Protein AF-A0A1Q9B0E6-F1 (afdb_monomer_lite)

Radius of gyration: 19.24 Å; chains: 1; bounding box: 55×33×55 Å

pLDDT: mean 91.61, std 10.17, range [33.22, 98.56]

Structure (mmCIF, N/CA/C/O backbone):
data_AF-A0A1Q9B0E6-F1
#
_entry.id   AF-A0A1Q9B0E6-F1
#
loop_
_atom_site.group_PDB
_atom_site.id
_atom_site.type_symbol
_atom_site.label_atom_id
_atom_site.label_alt_id
_atom_site.label_comp_id
_atom_site.label_asym_id
_atom_site.label_entity_id
_atom_site.label_seq_id
_atom_site.pdbx_PDB_ins_code
_atom_site.Cartn_x
_atom_site.Cartn_y
_atom_site.Cartn_z
_atom_site.occupancy
_atom_site.B_iso_or_equiv
_atom_site.auth_seq_id
_atom_site.auth_comp_id
_atom_site.auth_asym_id
_atom_site.auth_atom_id
_atom_site.pdbx_PDB_model_num
ATOM 1 N N . MET A 1 1 ? -20.080 -16.179 5.674 1.00 58.38 1 MET A N 1
ATOM 2 C CA . MET A 1 1 ? -19.430 -14.857 5.552 1.00 58.38 1 MET A CA 1
ATOM 3 C C . MET A 1 1 ? -18.059 -15.065 4.940 1.00 58.38 1 MET A C 1
ATOM 5 O O . MET A 1 1 ? -17.430 -16.063 5.274 1.00 58.38 1 MET A O 1
ATOM 9 N N . ASP A 1 2 ? -17.625 -14.198 4.023 1.00 74.50 2 ASP A N 1
ATOM 10 C CA . ASP A 1 2 ? -16.238 -14.233 3.542 1.00 74.50 2 ASP A CA 1
ATOM 11 C C . ASP A 1 2 ? -15.270 -13.731 4.636 1.00 74.50 2 ASP A C 1
ATOM 13 O O . ASP A 1 2 ? -15.683 -13.080 5.601 1.00 74.50 2 ASP A O 1
ATOM 17 N N . SER A 1 3 ? -13.978 -14.058 4.510 1.00 78.56 3 SER A N 1
ATOM 18 C CA . SER A 1 3 ? -12.964 -13.696 5.515 1.00 78.56 3 SER A CA 1
ATOM 19 C C . SER A 1 3 ? -12.850 -12.181 5.723 1.00 78.56 3 SER A C 1
ATOM 21 O O . SER A 1 3 ? -12.578 -11.741 6.835 1.00 78.56 3 SER A O 1
ATOM 23 N N . SER A 1 4 ? -13.076 -11.380 4.677 1.00 79.62 4 SER A N 1
ATOM 24 C CA . SER A 1 4 ? -12.991 -9.916 4.751 1.00 79.62 4 SER A CA 1
ATOM 25 C C . SER A 1 4 ? -14.147 -9.307 5.551 1.00 79.62 4 SER A C 1
ATOM 27 O O . SER A 1 4 ? -13.960 -8.349 6.300 1.00 79.62 4 SER A O 1
ATOM 29 N N . THR A 1 5 ? -15.342 -9.889 5.453 1.00 87.19 5 THR A N 1
ATOM 30 C CA . THR A 1 5 ? -16.508 -9.483 6.244 1.00 87.19 5 THR A CA 1
ATOM 31 C C . THR A 1 5 ? -16.291 -9.780 7.723 1.00 87.19 5 THR A C 1
ATOM 33 O O . THR A 1 5 ? -16.588 -8.928 8.556 1.00 87.19 5 THR A O 1
ATOM 36 N N . GLN A 1 6 ? -15.722 -10.944 8.058 1.00 88.94 6 GLN A N 1
ATOM 37 C CA . GLN A 1 6 ? -15.385 -11.260 9.449 1.00 88.94 6 GLN A CA 1
ATOM 38 C C . GLN A 1 6 ? -14.330 -10.288 10.000 1.00 88.94 6 GLN A C 1
ATOM 40 O O . GLN A 1 6 ? -14.522 -9.728 11.074 1.00 88.94 6 GLN A O 1
ATOM 45 N N . GLN A 1 7 ? -13.285 -9.991 9.220 1.00 90.44 7 GLN A N 1
ATOM 46 C CA . GLN A 1 7 ? -12.272 -8.993 9.582 1.00 90.44 7 GLN A CA 1
ATOM 47 C C . GLN A 1 7 ? -12.872 -7.606 9.851 1.00 90.44 7 GLN A C 1
ATOM 49 O O . GLN A 1 7 ? -12.430 -6.918 10.767 1.00 90.44 7 GLN A O 1
ATOM 54 N N . ALA A 1 8 ? -13.896 -7.196 9.093 1.00 93.12 8 ALA A N 1
ATOM 55 C CA . ALA A 1 8 ? -14.602 -5.937 9.325 1.00 93.12 8 ALA A CA 1
ATOM 56 C C . ALA A 1 8 ? -15.369 -5.935 10.660 1.00 93.12 8 ALA A C 1
ATOM 58 O O . ALA A 1 8 ? -15.322 -4.958 11.408 1.00 93.12 8 ALA A O 1
ATOM 59 N N . VAL A 1 9 ? -16.059 -7.033 10.976 1.00 94.62 9 VAL A N 1
ATOM 60 C CA . VAL A 1 9 ? -16.808 -7.181 12.234 1.00 94.62 9 VAL A CA 1
ATOM 61 C C . VAL A 1 9 ? -15.860 -7.183 13.435 1.00 94.62 9 VAL A C 1
ATOM 63 O O . VAL A 1 9 ? -16.095 -6.455 14.401 1.00 94.62 9 VAL A O 1
ATOM 66 N N . ASP A 1 10 ? -14.761 -7.929 13.352 1.00 92.50 10 ASP A N 1
ATOM 67 C CA . ASP A 1 10 ? -13.767 -8.012 14.426 1.00 92.50 10 ASP A CA 1
ATOM 68 C C . ASP A 1 10 ? -13.082 -6.654 14.651 1.00 92.50 10 ASP A C 1
ATOM 70 O O . ASP A 1 10 ? -12.956 -6.190 15.787 1.00 92.50 10 ASP A O 1
ATOM 74 N N . ALA A 1 11 ? -12.720 -5.959 13.566 1.00 95.06 11 ALA A N 1
ATOM 75 C CA . ALA A 1 11 ? -12.175 -4.604 13.614 1.00 95.06 11 ALA A CA 1
ATOM 76 C C . ALA A 1 11 ? -13.134 -3.612 14.295 1.00 95.06 11 ALA A C 1
ATOM 78 O O . ALA A 1 11 ? -12.715 -2.821 15.144 1.00 95.06 11 ALA A O 1
ATOM 79 N N . ARG A 1 12 ? -14.431 -3.667 13.963 1.00 97.12 12 ARG A N 1
ATOM 80 C CA . ARG A 1 12 ? -15.461 -2.827 14.590 1.00 97.12 12 ARG A CA 1
ATOM 81 C C . ARG A 1 12 ? -15.560 -3.090 16.092 1.00 97.12 12 ARG A C 1
ATOM 83 O O . ARG A 1 12 ? -15.549 -2.138 16.873 1.00 97.12 12 ARG A O 1
ATOM 90 N N . ALA A 1 13 ? -15.596 -4.362 16.491 1.00 94.88 13 ALA A N 1
ATOM 91 C CA . ALA A 1 13 ? -15.667 -4.756 17.895 1.00 94.88 13 ALA A CA 1
ATOM 92 C C . ALA A 1 13 ? -14.457 -4.246 18.699 1.00 94.88 13 ALA A C 1
ATOM 94 O O . ALA A 1 13 ? -14.620 -3.722 19.804 1.00 94.88 13 ALA A O 1
ATOM 95 N N . LEU A 1 14 ? -13.251 -4.332 18.130 1.00 92.94 14 LEU A N 1
ATOM 96 C CA . LEU A 1 14 ? -12.029 -3.820 18.754 1.00 92.94 14 LEU A CA 1
ATOM 97 C C . LEU A 1 14 ? -12.051 -2.294 18.925 1.00 92.94 14 LEU A C 1
ATOM 99 O O . LEU A 1 14 ? -11.707 -1.794 19.999 1.00 92.94 14 LEU A O 1
ATOM 103 N N . LEU A 1 15 ? -12.490 -1.548 17.906 1.00 95.81 15 LEU A N 1
ATOM 104 C CA . LEU A 1 15 ? -12.621 -0.090 18.003 1.00 95.81 15 LEU A CA 1
ATOM 105 C C . LEU A 1 15 ? -13.648 0.325 19.058 1.00 95.81 15 LEU A C 1
ATOM 107 O O . LEU A 1 15 ? -13.400 1.250 19.834 1.00 95.81 15 LEU A O 1
ATOM 111 N N . ASP A 1 16 ? -14.788 -0.362 19.114 1.00 95.88 16 ASP A N 1
ATOM 112 C CA . ASP A 1 16 ? -15.835 -0.059 20.088 1.00 95.88 16 ASP A CA 1
ATOM 113 C C . ASP A 1 16 ? -15.357 -0.321 21.517 1.00 95.88 16 ASP A C 1
ATOM 115 O O . ASP A 1 16 ? -15.552 0.526 22.393 1.00 95.88 16 ASP A O 1
ATOM 119 N N . ALA A 1 17 ? -14.640 -1.425 21.744 1.00 93.56 17 ALA A N 1
ATOM 120 C CA . ALA A 1 17 ? -13.994 -1.700 23.024 1.00 93.56 17 ALA A CA 1
ATOM 121 C C . ALA A 1 17 ? -12.963 -0.615 23.393 1.00 93.56 17 ALA A C 1
ATOM 123 O O . ALA A 1 17 ? -12.917 -0.157 24.541 1.00 93.56 17 ALA A O 1
ATOM 124 N N . ALA A 1 18 ? -12.167 -0.145 22.426 1.00 92.69 18 ALA A N 1
ATOM 125 C CA . ALA A 1 18 ? -11.206 0.934 22.644 1.00 92.69 18 ALA A CA 1
ATOM 126 C C . ALA A 1 18 ? -11.895 2.262 23.009 1.00 92.69 18 ALA A C 1
ATOM 128 O O . ALA A 1 18 ? -11.453 2.960 23.927 1.00 92.69 18 ALA A O 1
ATOM 129 N N . TYR A 1 19 ? -13.002 2.609 22.348 1.00 95.19 19 TYR A N 1
ATOM 130 C CA . TYR A 1 19 ? -13.779 3.810 22.668 1.00 95.19 19 TYR A CA 1
ATOM 131 C C . TYR A 1 19 ? -14.479 3.723 24.020 1.00 95.19 19 TYR A C 1
ATOM 133 O O . TYR A 1 19 ? -14.454 4.702 24.769 1.00 95.19 19 TYR A O 1
ATOM 141 N N . GLN A 1 20 ? -15.032 2.560 24.375 1.00 94.38 20 GLN A N 1
ATOM 142 C CA . GLN A 1 20 ? -15.602 2.328 25.703 1.00 94.38 20 GLN A CA 1
ATOM 143 C C . GLN A 1 20 ? -14.546 2.516 26.796 1.00 94.38 20 GLN A C 1
ATOM 145 O O . GLN A 1 20 ? -14.770 3.277 27.736 1.00 94.38 20 GLN A O 1
ATOM 150 N N . LYS A 1 21 ? -13.358 1.916 26.637 1.00 91.31 21 LYS A N 1
ATOM 151 C CA . LYS A 1 21 ? -12.247 2.064 27.592 1.00 91.31 21 LYS A CA 1
ATOM 152 C C . LYS A 1 21 ? -11.792 3.519 27.750 1.00 91.31 21 LYS A C 1
ATOM 154 O O . LYS A 1 21 ? -11.391 3.923 28.838 1.00 91.31 21 LYS A O 1
ATOM 159 N N . ARG A 1 22 ? -11.834 4.307 26.673 1.00 89.31 22 ARG A N 1
ATOM 160 C CA . ARG A 1 22 ? -11.461 5.733 26.685 1.00 89.31 22 ARG A CA 1
ATOM 161 C C . ARG A 1 22 ? -12.575 6.656 27.187 1.00 89.31 22 ARG A C 1
ATOM 163 O O . ARG A 1 22 ? -12.299 7.829 27.426 1.00 89.31 22 ARG A O 1
ATOM 170 N N . GLY A 1 23 ? -13.812 6.171 27.296 1.00 91.00 23 GLY A N 1
ATOM 171 C CA . GLY A 1 23 ? -14.984 6.971 27.663 1.00 91.00 23 GLY A CA 1
ATOM 172 C C . GLY A 1 23 ? -15.428 7.982 26.598 1.00 91.00 23 GLY A C 1
ATOM 173 O O . GLY A 1 23 ? -16.327 8.777 26.855 1.00 91.00 23 GLY A O 1
ATOM 174 N N . LYS A 1 24 ? -14.811 7.976 25.408 1.00 90.19 24 LYS A N 1
ATOM 175 C CA . LYS A 1 24 ? -15.200 8.816 24.270 1.00 90.19 24 LYS A CA 1
ATOM 176 C C . LYS A 1 24 ? -14.749 8.218 22.940 1.00 90.19 24 LYS A C 1
ATOM 178 O O . LYS A 1 24 ? -13.719 7.542 22.866 1.00 90.19 24 LYS A O 1
ATOM 183 N N . LYS A 1 25 ? -15.505 8.523 21.882 1.00 92.12 25 LYS A N 1
ATOM 184 C CA . LYS A 1 25 ? -15.082 8.266 20.501 1.00 92.12 25 LYS A CA 1
ATOM 185 C C . LYS A 1 25 ? -13.930 9.192 20.115 1.00 92.12 25 LYS A C 1
ATOM 187 O O . LYS A 1 25 ? -13.711 10.228 20.744 1.00 92.12 25 LYS A O 1
ATOM 192 N N . ALA A 1 26 ? -13.179 8.788 19.097 1.00 89.38 26 ALA A N 1
ATOM 193 C CA . ALA A 1 26 ? -12.232 9.685 18.458 1.00 89.38 26 ALA A CA 1
ATOM 194 C C . ALA A 1 26 ? -12.974 10.811 17.730 1.00 89.38 26 ALA A C 1
ATOM 196 O O . ALA A 1 26 ? -14.063 10.604 17.196 1.00 89.38 26 ALA A O 1
ATOM 197 N N . ASP A 1 27 ? -12.352 11.978 17.712 1.00 91.44 27 ASP A N 1
ATOM 198 C CA . ASP A 1 27 ? -12.762 13.147 16.949 1.00 91.44 27 ASP A CA 1
ATOM 199 C C . ASP A 1 27 ? -11.572 13.613 16.093 1.00 91.44 27 ASP A C 1
ATOM 201 O O . ASP A 1 27 ? -10.494 13.009 16.105 1.00 91.44 27 ASP A O 1
ATOM 205 N N . GLU A 1 28 ? -11.763 14.690 15.346 1.00 87.81 28 GLU A N 1
ATOM 206 C CA . GLU A 1 28 ? -10.753 15.287 14.466 1.00 87.81 28 GLU A CA 1
ATOM 207 C C . GLU A 1 28 ? -9.489 15.799 15.181 1.00 87.81 28 GLU A C 1
ATOM 209 O O . GLU A 1 28 ? -8.491 16.087 14.523 1.00 87.81 28 GLU A O 1
ATOM 214 N N . THR A 1 29 ? -9.482 15.862 16.517 1.00 90.62 29 THR A N 1
ATOM 215 C CA . THR A 1 29 ? -8.295 16.225 17.310 1.00 90.62 29 THR A CA 1
ATOM 216 C C . THR A 1 29 ? -7.418 15.021 17.665 1.00 90.62 29 THR A C 1
ATOM 218 O O . THR A 1 29 ? -6.318 15.195 18.196 1.00 90.62 29 THR A O 1
ATOM 221 N N . ALA A 1 30 ? -7.875 13.794 17.383 1.00 91.31 30 ALA A N 1
ATOM 222 C CA . ALA A 1 30 ? -7.113 12.580 17.647 1.00 91.31 30 ALA A CA 1
ATOM 223 C C . ALA A 1 30 ? -5.826 12.539 16.808 1.00 91.31 30 ALA A C 1
ATOM 225 O O . ALA A 1 30 ? -5.850 12.529 15.578 1.00 91.31 30 ALA A O 1
ATOM 226 N N . THR A 1 31 ? -4.686 12.467 17.490 1.00 92.56 31 THR A N 1
ATOM 227 C CA . THR A 1 31 ? -3.369 12.408 16.849 1.00 92.56 31 THR A CA 1
ATOM 228 C C . THR A 1 31 ? -3.092 11.027 16.252 1.00 92.56 31 THR A C 1
ATOM 230 O O . THR A 1 31 ? -3.696 10.029 16.648 1.00 92.56 31 THR A O 1
ATOM 233 N N . ILE A 1 32 ? -2.098 10.929 15.361 1.00 90.31 32 ILE A N 1
ATOM 234 C CA . ILE A 1 32 ? -1.603 9.635 14.849 1.00 90.31 32 ILE A CA 1
ATOM 235 C C . ILE A 1 32 ? -1.223 8.702 16.008 1.00 90.31 32 ILE A C 1
ATOM 237 O O . ILE A 1 32 ? -1.547 7.519 15.988 1.00 90.31 32 ILE A O 1
ATOM 241 N N . ASN A 1 33 ? -0.605 9.240 17.063 1.00 92.12 33 ASN A N 1
ATOM 242 C CA . ASN A 1 33 ? -0.260 8.467 18.252 1.00 92.12 33 ASN A CA 1
ATOM 243 C C . ASN A 1 33 ? -1.501 7.983 19.025 1.00 92.12 33 ASN A C 1
ATOM 245 O O . ASN A 1 33 ? -1.492 6.880 19.571 1.00 92.12 33 ASN A O 1
ATOM 249 N N . ASP A 1 34 ? -2.581 8.772 19.067 1.00 93.19 34 ASP A N 1
ATOM 250 C CA . ASP A 1 34 ? -3.845 8.320 19.655 1.00 93.19 34 ASP A CA 1
ATOM 251 C C . ASP A 1 34 ? -4.436 7.158 18.856 1.00 93.19 34 ASP A C 1
ATOM 253 O O . ASP A 1 34 ? -4.854 6.172 19.459 1.00 93.19 34 ASP A O 1
ATOM 257 N N . TRP A 1 35 ? -4.433 7.239 17.525 1.00 95.44 35 TRP A N 1
ATOM 258 C CA . TRP A 1 35 ? -4.900 6.163 16.647 1.00 95.44 35 TRP A CA 1
ATOM 259 C C . TRP A 1 35 ? -4.069 4.893 16.777 1.00 95.44 35 TRP A C 1
ATOM 261 O O . TRP A 1 35 ? -4.623 3.820 17.024 1.00 95.44 35 TRP A O 1
ATOM 271 N N . HIS A 1 36 ? -2.749 5.025 16.698 1.00 94.94 36 HIS A N 1
ATOM 272 C CA . HIS A 1 36 ? -1.835 3.895 16.770 1.00 94.94 36 HIS A CA 1
ATOM 273 C C . HIS A 1 36 ? -1.887 3.205 18.141 1.00 94.94 36 HIS A C 1
ATOM 275 O O . HIS A 1 36 ? -2.165 2.010 18.218 1.00 94.94 36 HIS A O 1
ATOM 281 N N . ASN A 1 37 ? -1.689 3.964 19.228 1.00 92.75 37 ASN A N 1
ATOM 282 C CA . ASN A 1 37 ? -1.463 3.401 20.564 1.00 92.75 37 ASN A CA 1
ATOM 283 C C . ASN A 1 37 ? -2.706 3.372 21.461 1.00 92.75 37 ASN A C 1
ATOM 285 O O . ASN A 1 37 ? -2.902 2.411 22.201 1.00 92.75 37 ASN A O 1
ATOM 289 N N . LYS A 1 38 ? -3.538 4.423 21.458 1.00 90.56 38 LYS A N 1
ATOM 290 C CA . LYS A 1 38 ? -4.667 4.522 22.410 1.00 90.56 38 LYS A CA 1
ATOM 291 C C . LYS A 1 38 ? -5.943 3.872 21.886 1.00 90.56 38 LYS A C 1
ATOM 293 O O . LYS A 1 38 ? -6.686 3.288 22.667 1.00 90.56 38 LYS A O 1
ATOM 298 N N . ILE A 1 39 ? -6.214 4.026 20.593 1.00 92.56 39 ILE A N 1
ATOM 299 C CA . ILE A 1 39 ? -7.312 3.360 19.880 1.00 92.56 39 ILE A CA 1
ATOM 300 C C . ILE A 1 39 ? -6.868 1.961 19.448 1.00 92.56 39 ILE A C 1
ATOM 302 O O . ILE A 1 39 ? -7.691 1.055 19.390 1.00 92.56 39 ILE A O 1
ATOM 306 N N . GLY A 1 40 ? -5.562 1.774 19.241 1.00 93.06 40 GLY A N 1
ATOM 307 C CA . GLY A 1 40 ? -4.961 0.462 19.051 1.00 93.06 40 GLY A CA 1
ATOM 308 C C . GLY A 1 40 ? -4.907 0.014 17.597 1.00 93.06 40 GLY A C 1
ATOM 309 O O . GLY A 1 40 ? -4.777 -1.179 17.357 1.00 93.06 40 GLY A O 1
ATOM 310 N N . LEU A 1 41 ? -4.958 0.924 16.615 1.00 95.62 41 LEU A N 1
ATOM 311 C CA . LEU A 1 41 ? -4.778 0.530 15.210 1.00 95.62 41 LEU A CA 1
ATOM 312 C C . LEU A 1 41 ? -3.428 -0.163 14.973 1.00 95.62 41 LEU A C 1
ATOM 314 O O . LEU A 1 41 ? -3.328 -1.019 14.097 1.00 95.62 41 LEU A O 1
ATOM 318 N N . GLY A 1 42 ? -2.415 0.122 15.800 1.00 93.62 42 GLY A N 1
ATOM 319 C CA . GLY A 1 42 ? -1.128 -0.573 15.776 1.00 93.62 42 GLY A CA 1
ATOM 320 C C . GLY A 1 42 ? -1.220 -2.082 16.033 1.00 93.62 42 GLY A C 1
ATOM 321 O O . GLY A 1 42 ? -0.343 -2.822 15.596 1.00 93.62 42 GLY A O 1
ATOM 322 N N . THR A 1 43 ? -2.285 -2.569 16.680 1.00 92.88 43 THR A N 1
ATOM 323 C CA . THR A 1 43 ? -2.472 -4.003 16.965 1.00 92.88 43 THR A CA 1
ATOM 324 C C . THR A 1 43 ? -3.327 -4.721 15.926 1.00 92.88 43 THR A C 1
ATOM 326 O O . THR A 1 43 ? -3.448 -5.942 15.984 1.00 92.88 43 THR A O 1
ATOM 329 N N . PHE A 1 44 ? -3.943 -3.992 14.991 1.00 94.00 44 PHE A N 1
ATOM 330 C CA . PHE A 1 44 ? -4.786 -4.592 13.961 1.00 94.00 44 PHE A CA 1
ATOM 331 C C . PHE A 1 44 ? -3.900 -5.286 12.931 1.00 94.00 44 PHE A C 1
ATOM 333 O O . PHE A 1 44 ? -2.857 -4.755 12.532 1.00 94.00 44 PHE A O 1
ATOM 340 N N . ASP A 1 45 ? -4.311 -6.465 12.471 1.00 91.88 45 ASP A N 1
ATOM 341 C CA . ASP A 1 45 ? -3.656 -7.086 11.328 1.00 91.88 45 ASP A CA 1
ATOM 342 C C . ASP A 1 45 ? -3.947 -6.305 10.030 1.00 91.88 45 ASP A C 1
ATOM 344 O O . ASP A 1 45 ? -4.790 -5.402 9.972 1.00 91.88 45 ASP A O 1
ATOM 348 N N . ARG A 1 46 ? -3.208 -6.630 8.965 1.00 93.56 46 ARG A N 1
ATOM 349 C CA . ARG A 1 46 ? -3.349 -5.951 7.671 1.00 93.56 46 ARG A CA 1
ATOM 350 C C . ARG A 1 46 ? -4.748 -6.121 7.073 1.00 93.56 46 ARG A C 1
ATOM 352 O O . ARG A 1 46 ? -5.256 -5.188 6.460 1.00 93.56 46 ARG A O 1
ATOM 359 N N . GLY A 1 47 ? -5.357 -7.295 7.226 1.00 91.69 47 GLY A N 1
ATOM 360 C CA . GLY A 1 47 ? -6.666 -7.587 6.650 1.00 91.69 47 GLY A CA 1
ATOM 361 C C . GLY A 1 47 ? -7.781 -6.800 7.334 1.00 91.69 47 GLY A C 1
ATOM 362 O O . GLY A 1 47 ? -8.631 -6.234 6.652 1.00 91.69 47 GLY A O 1
ATOM 363 N N . ALA A 1 48 ? -7.720 -6.668 8.659 1.00 93.06 48 ALA A N 1
ATOM 364 C CA . ALA A 1 48 ? -8.595 -5.817 9.453 1.00 93.06 48 ALA A CA 1
ATOM 365 C C . ALA A 1 48 ? -8.473 -4.345 9.035 1.00 93.06 48 ALA A C 1
ATOM 367 O O . ALA A 1 48 ? -9.482 -3.712 8.725 1.00 93.06 48 ALA A O 1
ATOM 368 N N . LEU A 1 49 ? -7.246 -3.816 8.927 1.00 95.19 49 LEU A N 1
ATOM 369 C CA . LEU A 1 49 ? -7.030 -2.457 8.415 1.00 95.19 49 LEU A CA 1
ATOM 370 C C . LEU A 1 49 ? -7.569 -2.298 6.988 1.00 95.19 49 LEU A C 1
ATOM 372 O O . LEU A 1 49 ? -8.216 -1.300 6.690 1.00 95.19 49 LEU A O 1
ATOM 376 N N . GLN A 1 50 ? -7.371 -3.283 6.112 1.00 93.75 50 GLN A N 1
ATOM 377 C CA . GLN A 1 50 ? -7.892 -3.220 4.748 1.00 93.75 50 GLN A CA 1
ATOM 378 C C . GLN A 1 50 ? -9.426 -3.242 4.710 1.00 93.75 50 GLN A C 1
ATOM 380 O O . GLN A 1 50 ? -10.029 -2.490 3.945 1.00 93.75 50 GLN A O 1
ATOM 385 N N . ALA A 1 51 ? -10.068 -4.059 5.548 1.00 92.88 51 ALA A N 1
ATOM 386 C CA . ALA A 1 51 ? -11.521 -4.102 5.681 1.00 92.88 51 ALA A CA 1
ATOM 387 C C . ALA A 1 51 ? -12.087 -2.753 6.160 1.00 92.88 51 ALA A C 1
ATOM 389 O O . ALA A 1 51 ? -13.122 -2.309 5.653 1.00 92.88 51 ALA A O 1
ATOM 390 N N . MET A 1 52 ? -11.371 -2.073 7.065 1.00 95.38 52 MET A N 1
ATOM 391 C CA . MET A 1 52 ? -11.668 -0.693 7.452 1.00 95.38 52 MET A CA 1
ATOM 392 C C . MET A 1 52 ? -11.513 0.272 6.276 1.00 95.38 52 MET A C 1
ATOM 394 O O . MET A 1 52 ? -12.436 1.028 5.995 1.00 95.38 52 MET A O 1
ATOM 398 N N . ILE A 1 53 ? -10.385 0.223 5.559 1.00 94.69 53 ILE A N 1
ATOM 399 C CA . ILE A 1 53 ? -10.061 1.134 4.447 1.00 94.69 53 ILE A CA 1
ATOM 400 C C . ILE A 1 53 ? -11.126 1.095 3.345 1.00 94.69 53 ILE A C 1
ATOM 402 O O . ILE A 1 53 ? -11.511 2.140 2.824 1.00 94.69 53 ILE A O 1
ATOM 406 N N . VAL A 1 54 ? -11.629 -0.093 2.998 1.00 91.38 54 VAL A N 1
ATOM 407 C CA . VAL A 1 54 ? -12.691 -0.246 1.983 1.00 91.38 54 VAL A CA 1
ATOM 408 C C . VAL A 1 54 ? -14.101 -0.040 2.547 1.00 91.38 54 VAL A C 1
ATOM 410 O O . VAL A 1 54 ? -15.082 -0.271 1.843 1.00 91.38 54 VAL A O 1
ATOM 413 N N . ASN A 1 55 ? -14.205 0.356 3.819 1.00 94.12 55 ASN A N 1
ATOM 414 C CA . ASN A 1 55 ? -15.437 0.478 4.591 1.00 94.12 55 ASN A CA 1
ATOM 415 C C . ASN A 1 55 ? -16.381 -0.721 4.401 1.00 94.12 55 ASN A C 1
ATOM 417 O O . ASN A 1 55 ? -17.564 -0.574 4.070 1.00 94.12 55 ASN A O 1
ATOM 421 N N . ARG A 1 56 ? -15.840 -1.935 4.552 1.00 90.88 56 ARG A N 1
ATOM 422 C CA . ARG A 1 56 ? -16.594 -3.171 4.327 1.00 90.88 56 ARG A CA 1
ATOM 423 C C . ARG A 1 56 ? -17.829 -3.192 5.232 1.00 90.88 56 ARG A C 1
ATOM 425 O O . ARG A 1 56 ? -17.726 -3.059 6.447 1.00 90.88 56 ARG A O 1
ATOM 432 N N . GLY A 1 57 ? -19.004 -3.342 4.620 1.00 88.81 57 GLY A N 1
ATOM 433 C CA . GLY A 1 57 ? -20.285 -3.357 5.330 1.00 88.81 57 GLY A CA 1
ATOM 434 C C . GLY A 1 57 ? -20.750 -1.996 5.864 1.00 88.81 57 GLY A C 1
ATOM 435 O O . GLY A 1 57 ? -21.741 -1.956 6.584 1.00 88.81 57 GLY A O 1
ATOM 436 N N . GLY A 1 58 ? -20.068 -0.892 5.536 1.00 94.06 58 GLY A N 1
ATOM 437 C CA . GLY A 1 58 ? -20.441 0.446 6.008 1.00 94.06 58 GLY A CA 1
ATOM 438 C C . GLY A 1 58 ? -20.255 0.648 7.517 1.00 94.06 58 GLY A C 1
ATOM 439 O O . GLY A 1 58 ? -20.915 1.503 8.102 1.00 94.06 58 GLY A O 1
ATOM 440 N N . LEU A 1 59 ? -19.399 -0.158 8.154 1.00 96.00 59 LEU A N 1
ATOM 441 C CA . LEU A 1 59 ? -19.237 -0.211 9.613 1.00 96.00 59 LEU A CA 1
ATOM 442 C C . LEU A 1 59 ? -18.348 0.904 10.187 1.00 96.00 59 LEU A C 1
ATOM 444 O O . LEU A 1 59 ? -18.283 1.077 11.410 1.00 96.00 59 LEU A O 1
ATOM 448 N N . PHE A 1 60 ? -17.637 1.636 9.330 1.00 97.06 60 PHE A N 1
ATOM 449 C CA . PHE A 1 60 ? -16.618 2.595 9.737 1.00 97.06 60 PHE A CA 1
ATOM 450 C C . PHE A 1 60 ? -16.978 4.008 9.288 1.00 97.06 60 PHE A C 1
ATOM 452 O O . PHE A 1 60 ? -17.453 4.255 8.176 1.00 97.06 60 PHE A O 1
ATOM 459 N N . SER A 1 61 ? -16.732 4.956 10.184 1.00 96.44 61 SER A N 1
ATOM 460 C CA . SER A 1 61 ? -16.803 6.382 9.890 1.00 96.44 61 SER A CA 1
ATOM 461 C C . SER A 1 61 ? -15.646 6.808 8.986 1.00 96.44 61 SER A C 1
ATOM 463 O O . SER A 1 61 ? -14.593 6.171 8.959 1.00 96.44 61 SER A O 1
ATOM 465 N N . LYS A 1 62 ? -15.798 7.945 8.295 1.00 95.75 62 LYS A N 1
ATOM 466 C CA . LYS A 1 62 ? -14.725 8.503 7.460 1.00 95.75 62 LYS A CA 1
ATOM 467 C C . LYS A 1 62 ? -13.418 8.683 8.243 1.00 95.75 62 LYS A C 1
ATOM 469 O O . LYS A 1 62 ? -12.356 8.358 7.735 1.00 95.75 62 LYS A O 1
ATOM 474 N N . LEU A 1 63 ? -13.504 9.154 9.486 1.00 95.88 63 LEU A N 1
ATOM 475 C CA . LEU A 1 63 ? -12.333 9.377 10.329 1.00 95.88 63 LEU A CA 1
ATOM 476 C C . LEU A 1 63 ? -11.583 8.068 10.644 1.00 95.88 63 LEU A C 1
ATOM 478 O O . LEU A 1 63 ? -10.358 8.041 10.616 1.00 95.88 63 LEU A O 1
ATOM 482 N N . GLU A 1 64 ? -12.305 6.977 10.908 1.00 97.38 64 GLU A N 1
ATOM 483 C CA . GLU A 1 64 ? -11.703 5.654 11.135 1.00 97.38 64 GLU A CA 1
ATOM 484 C C . GLU A 1 64 ? -11.086 5.079 9.854 1.00 97.38 64 GLU A C 1
ATOM 486 O O . GLU A 1 64 ? -10.011 4.482 9.910 1.00 97.38 64 GLU A O 1
ATOM 491 N N . VAL A 1 65 ? -11.738 5.289 8.703 1.00 97.31 65 VAL A N 1
ATOM 492 C CA . VAL A 1 65 ? -11.203 4.920 7.383 1.00 97.31 65 VAL A CA 1
ATOM 493 C C . VAL A 1 65 ? -9.890 5.661 7.118 1.00 97.31 65 VAL A C 1
ATOM 495 O O . VAL A 1 65 ? -8.882 5.024 6.816 1.00 97.31 65 VAL A O 1
ATOM 498 N N . ASP A 1 66 ? -9.878 6.988 7.282 1.00 96.50 66 ASP A N 1
ATOM 499 C CA . ASP A 1 66 ? -8.691 7.825 7.079 1.00 96.50 66 ASP A CA 1
ATOM 500 C C . ASP A 1 66 ? -7.554 7.401 8.034 1.00 96.50 66 ASP A C 1
ATOM 502 O O . ASP A 1 66 ? -6.400 7.270 7.626 1.00 96.50 66 ASP A O 1
ATOM 506 N N . ALA A 1 67 ? -7.871 7.115 9.302 1.00 97.12 67 ALA A N 1
ATOM 507 C CA . ALA A 1 67 ? -6.887 6.656 10.278 1.00 97.12 67 ALA A CA 1
ATOM 508 C C . ALA A 1 67 ? -6.286 5.285 9.926 1.00 97.12 67 ALA A C 1
ATOM 510 O O . ALA A 1 67 ? -5.077 5.097 10.064 1.00 97.12 67 ALA A O 1
ATOM 511 N N . ALA A 1 68 ? -7.094 4.342 9.429 1.00 97.06 68 ALA A N 1
ATOM 512 C CA . ALA A 1 68 ? -6.592 3.053 8.952 1.00 97.06 68 ALA A CA 1
ATOM 513 C C . ALA A 1 68 ? -5.706 3.195 7.707 1.00 97.06 68 ALA A C 1
ATOM 515 O O . ALA A 1 68 ? -4.688 2.507 7.606 1.00 97.06 68 ALA A O 1
ATOM 516 N N . GLN A 1 69 ? -6.039 4.113 6.790 1.00 95.94 69 GLN A N 1
ATOM 517 C CA . GLN A 1 69 ? -5.175 4.439 5.651 1.00 95.94 69 GLN A CA 1
ATOM 518 C C . GLN A 1 69 ? -3.824 4.984 6.126 1.00 95.94 69 GLN A C 1
ATOM 520 O O . GLN A 1 69 ? -2.782 4.511 5.671 1.00 95.94 69 GLN A O 1
ATOM 525 N N . ILE A 1 70 ? -3.827 5.927 7.074 1.00 96.56 70 ILE A N 1
ATOM 526 C CA . ILE A 1 70 ? -2.602 6.501 7.650 1.00 96.56 70 ILE A CA 1
ATOM 527 C C . ILE A 1 70 ? -1.762 5.421 8.344 1.00 96.56 70 ILE A C 1
ATOM 529 O O . ILE A 1 70 ? -0.554 5.364 8.119 1.00 96.56 70 ILE A O 1
ATOM 533 N N . GLU A 1 71 ? -2.378 4.542 9.137 1.00 97.50 71 GLU A N 1
ATOM 534 C CA . GLU A 1 71 ? -1.685 3.426 9.795 1.00 97.50 71 GLU A CA 1
ATOM 535 C C . GLU A 1 71 ? -1.035 2.485 8.766 1.00 97.50 71 GLU A C 1
ATOM 537 O O . GLU A 1 71 ? 0.149 2.163 8.881 1.00 97.50 71 GLU A O 1
ATOM 542 N N . MET A 1 72 ? -1.767 2.087 7.719 1.00 96.44 72 MET A N 1
ATOM 543 C CA . MET A 1 72 ? -1.239 1.218 6.660 1.00 96.44 72 MET A CA 1
ATOM 544 C C . MET A 1 72 ? -0.058 1.868 5.923 1.00 96.44 72 MET A C 1
ATOM 546 O O . MET A 1 72 ? 0.976 1.227 5.711 1.00 96.44 72 MET A O 1
ATOM 550 N N . GLN A 1 73 ? -0.178 3.154 5.580 1.00 95.69 73 GLN A N 1
ATOM 551 C CA . GLN A 1 73 ? 0.899 3.915 4.941 1.00 95.69 73 GLN A CA 1
ATOM 552 C C . GLN A 1 73 ? 2.103 4.106 5.871 1.00 95.69 73 GLN A C 1
ATOM 554 O O . GLN A 1 73 ? 3.251 4.043 5.421 1.00 95.69 73 GLN A O 1
ATOM 559 N N . GLY A 1 74 ? 1.865 4.271 7.174 1.00 96.81 74 GLY A N 1
ATOM 560 C CA . GLY A 1 74 ? 2.905 4.299 8.199 1.00 96.81 74 GLY A CA 1
ATOM 561 C C . GLY A 1 74 ? 3.691 2.990 8.251 1.00 96.81 74 GLY A C 1
ATOM 562 O O . GLY A 1 74 ? 4.921 3.013 8.212 1.00 96.81 74 GLY A O 1
ATOM 563 N N . ARG A 1 75 ? 3.001 1.841 8.236 1.00 97.12 75 ARG A N 1
ATOM 564 C CA . ARG A 1 75 ? 3.637 0.509 8.202 1.00 97.12 75 ARG A CA 1
ATOM 565 C C . ARG A 1 75 ? 4.466 0.295 6.940 1.00 97.12 75 ARG A C 1
ATOM 567 O O . ARG A 1 75 ? 5.591 -0.198 7.026 1.00 97.12 75 ARG A O 1
ATOM 574 N N . LYS A 1 76 ? 3.951 0.712 5.779 1.00 97.44 76 LYS A N 1
ATOM 575 C CA . LYS A 1 76 ? 4.709 0.675 4.523 1.00 97.44 76 LYS A CA 1
ATOM 576 C C . LYS A 1 76 ? 5.967 1.540 4.607 1.00 97.44 76 LYS A C 1
ATOM 578 O O . LYS A 1 76 ? 7.059 1.085 4.269 1.00 97.44 76 LYS A O 1
ATOM 583 N N . SER A 1 77 ? 5.818 2.775 5.078 1.00 97.25 77 SER A N 1
ATOM 584 C CA . SER A 1 77 ? 6.922 3.730 5.211 1.00 97.25 77 SER A CA 1
ATOM 585 C C . SER A 1 77 ? 7.994 3.219 6.171 1.00 97.25 77 SER A C 1
ATOM 587 O O . SER A 1 77 ? 9.179 3.333 5.870 1.00 97.25 77 SER A O 1
ATOM 589 N N . ALA A 1 78 ? 7.595 2.587 7.279 1.00 97.56 78 ALA A N 1
ATOM 590 C CA . ALA A 1 78 ? 8.513 1.945 8.212 1.00 97.56 78 ALA A CA 1
ATOM 591 C C . ALA A 1 78 ? 9.290 0.794 7.551 1.00 97.56 78 ALA A C 1
ATOM 593 O O . ALA A 1 78 ? 10.508 0.740 7.687 1.00 97.56 78 ALA A O 1
ATOM 594 N N . ALA A 1 79 ? 8.624 -0.074 6.778 1.00 98.06 79 ALA A N 1
ATOM 595 C CA . ALA A 1 79 ? 9.289 -1.159 6.050 1.00 98.06 79 ALA A CA 1
ATOM 596 C C . ALA A 1 79 ? 10.316 -0.634 5.030 1.00 98.06 79 ALA A C 1
ATOM 598 O O . ALA A 1 79 ? 11.433 -1.148 4.945 1.00 98.06 79 ALA A O 1
ATOM 599 N N . ILE A 1 80 ? 9.963 0.423 4.292 1.00 98.12 80 ILE A N 1
ATOM 600 C CA . ILE A 1 80 ? 10.873 1.092 3.353 1.00 98.12 80 ILE A CA 1
ATOM 601 C C . ILE A 1 80 ? 12.059 1.712 4.099 1.00 98.12 80 ILE A C 1
ATOM 603 O O . ILE A 1 80 ? 13.201 1.500 3.700 1.00 98.12 80 ILE A O 1
ATOM 607 N N . PHE A 1 81 ? 11.806 2.437 5.191 1.00 98.06 81 PHE A N 1
ATOM 608 C CA . PHE A 1 81 ? 12.853 3.058 6.000 1.00 98.06 81 PHE A CA 1
ATOM 609 C C . PHE A 1 81 ? 13.801 2.020 6.608 1.00 98.06 81 PHE A C 1
ATOM 611 O O . PHE A 1 81 ? 15.008 2.221 6.606 1.00 98.06 81 PHE A O 1
ATOM 618 N N . SER A 1 82 ? 13.290 0.880 7.081 1.00 98.06 82 SER A N 1
ATOM 619 C CA . SER A 1 82 ? 14.137 -0.210 7.576 1.00 98.06 82 SER A CA 1
ATOM 620 C C . SER A 1 82 ? 15.057 -0.782 6.493 1.00 98.06 82 SER A C 1
ATOM 622 O O . SER A 1 82 ? 16.181 -1.171 6.803 1.00 98.06 82 SER A O 1
ATOM 624 N N . ALA A 1 83 ? 14.610 -0.822 5.235 1.00 97.31 83 ALA A N 1
ATOM 625 C CA . ALA A 1 83 ? 15.414 -1.304 4.112 1.00 97.31 83 ALA A CA 1
ATOM 626 C C . ALA A 1 83 ? 16.383 -0.247 3.551 1.00 97.31 83 ALA A C 1
ATOM 628 O O . ALA A 1 83 ? 17.437 -0.599 3.024 1.00 97.31 83 ALA A O 1
ATOM 629 N N . ASP A 1 84 ? 16.046 1.038 3.664 1.00 96.81 84 ASP A N 1
ATOM 630 C CA . ASP A 1 84 ? 16.866 2.160 3.203 1.00 96.81 84 ASP A CA 1
ATOM 631 C C . ASP A 1 84 ? 16.912 3.309 4.233 1.00 96.81 84 ASP A C 1
ATOM 633 O O . ASP A 1 84 ? 16.386 4.398 3.986 1.00 96.81 84 ASP A O 1
ATOM 637 N N . PRO A 1 85 ? 17.561 3.101 5.394 1.00 96.50 85 PRO A N 1
ATOM 638 C CA . PRO A 1 85 ? 17.560 4.082 6.483 1.00 96.50 85 PRO A CA 1
ATOM 639 C C . PRO A 1 85 ? 18.333 5.364 6.148 1.00 96.50 85 PRO A C 1
ATOM 641 O O . PRO A 1 85 ? 18.131 6.393 6.789 1.00 96.50 85 PRO A O 1
ATOM 644 N N . THR A 1 86 ? 19.230 5.316 5.159 1.00 96.25 86 THR A N 1
ATOM 645 C CA . THR A 1 86 ? 20.061 6.454 4.730 1.00 96.25 86 THR A CA 1
ATOM 646 C C . THR A 1 86 ? 19.543 7.132 3.463 1.00 96.25 86 THR A C 1
ATOM 648 O O . THR A 1 86 ? 20.072 8.169 3.065 1.00 96.25 86 THR A O 1
ATOM 651 N N . GLY A 1 87 ? 18.533 6.560 2.803 1.00 93.19 87 GLY A N 1
ATOM 652 C CA . GLY A 1 87 ? 18.029 7.037 1.518 1.00 93.19 87 GLY A CA 1
ATOM 653 C C . GLY A 1 87 ? 18.960 6.761 0.329 1.00 93.19 87 GLY A C 1
ATOM 654 O O . GLY A 1 87 ? 18.721 7.308 -0.751 1.00 93.19 87 GLY A O 1
ATOM 655 N N . LEU A 1 88 ? 20.019 5.965 0.498 1.00 93.12 88 LEU A N 1
ATOM 656 C CA . LEU A 1 88 ? 21.013 5.654 -0.540 1.00 93.12 88 LEU A CA 1
ATOM 657 C C . LEU A 1 88 ? 20.816 4.260 -1.160 1.00 93.12 88 LEU A C 1
ATOM 659 O O . LEU A 1 88 ? 21.380 3.963 -2.212 1.00 93.12 88 LEU A O 1
ATOM 663 N N . GLN A 1 89 ? 19.990 3.411 -0.553 1.00 93.88 89 GLN A N 1
ATOM 664 C CA . GLN A 1 89 ? 19.729 2.031 -0.961 1.00 93.88 89 GLN A CA 1
ATOM 665 C C . GLN A 1 89 ? 18.414 1.927 -1.744 1.00 93.88 89 GLN A C 1
ATOM 667 O O . GLN A 1 89 ? 17.510 1.168 -1.393 1.00 93.88 89 GLN A O 1
ATOM 672 N N . LYS A 1 90 ? 18.309 2.665 -2.857 1.00 94.38 90 LYS A N 1
ATOM 673 C CA . LYS A 1 90 ? 17.062 2.778 -3.642 1.00 94.38 90 LYS A CA 1
ATOM 674 C C . LYS A 1 90 ? 16.484 1.435 -4.096 1.00 94.38 90 LYS A C 1
ATOM 676 O O . LYS A 1 90 ? 15.270 1.252 -4.069 1.00 94.38 90 LYS A O 1
ATOM 681 N N . ALA A 1 91 ? 17.337 0.476 -4.464 1.00 95.25 91 ALA A N 1
ATOM 682 C CA . ALA A 1 91 ? 16.888 -0.869 -4.822 1.00 95.25 91 ALA A CA 1
ATOM 683 C C . ALA A 1 91 ? 16.285 -1.615 -3.617 1.00 95.25 91 ALA A C 1
ATOM 685 O O . ALA A 1 91 ? 15.275 -2.298 -3.768 1.00 95.25 91 ALA A O 1
ATOM 686 N N . ALA A 1 92 ? 16.853 -1.454 -2.417 1.00 95.75 92 ALA A N 1
ATOM 687 C CA . ALA A 1 92 ? 16.313 -2.048 -1.194 1.00 95.75 92 ALA A CA 1
ATOM 688 C C . ALA A 1 92 ? 14.974 -1.402 -0.802 1.00 95.75 92 ALA A C 1
ATOM 690 O O . ALA A 1 92 ? 14.018 -2.121 -0.523 1.00 95.75 92 ALA A O 1
ATOM 691 N N . ALA A 1 93 ? 14.864 -0.071 -0.888 1.00 97.38 93 ALA A N 1
ATOM 692 C CA . ALA A 1 93 ? 13.610 0.658 -0.676 1.00 97.38 93 ALA A CA 1
ATOM 693 C C . ALA A 1 93 ? 12.490 0.180 -1.617 1.00 97.38 93 ALA A C 1
ATOM 695 O O . ALA A 1 93 ? 11.388 -0.153 -1.174 1.00 97.38 93 ALA A O 1
ATOM 696 N N . ALA A 1 94 ? 12.777 0.099 -2.921 1.00 97.50 94 ALA A N 1
ATOM 697 C CA . ALA A 1 94 ? 11.813 -0.367 -3.913 1.00 97.50 94 ALA A CA 1
ATOM 698 C C . ALA A 1 94 ? 11.419 -1.833 -3.674 1.00 97.50 94 ALA A C 1
ATOM 700 O O . ALA A 1 94 ? 10.238 -2.173 -3.747 1.00 97.50 94 ALA A O 1
ATOM 701 N N . LYS A 1 95 ? 12.382 -2.694 -3.309 1.00 97.88 95 LYS A N 1
ATOM 702 C CA . LYS A 1 95 ? 12.112 -4.094 -2.956 1.00 97.88 95 LYS A CA 1
ATOM 703 C C . LYS A 1 95 ? 11.238 -4.219 -1.709 1.00 97.88 95 LYS A C 1
ATOM 705 O O . LYS A 1 95 ? 10.307 -5.013 -1.722 1.00 97.88 95 LYS A O 1
ATOM 710 N N . ALA A 1 96 ? 11.470 -3.411 -0.679 1.00 98.38 96 ALA A N 1
ATOM 711 C CA . ALA A 1 96 ? 10.631 -3.392 0.517 1.00 98.38 96 ALA A CA 1
ATOM 712 C C . ALA A 1 96 ? 9.202 -2.915 0.216 1.00 98.38 96 ALA A C 1
ATOM 714 O O . ALA A 1 96 ? 8.244 -3.487 0.727 1.00 98.38 96 ALA A O 1
ATOM 715 N N . SER A 1 97 ? 9.040 -1.919 -0.664 1.00 98.31 97 SER A N 1
ATOM 716 C CA . SER A 1 97 ? 7.719 -1.503 -1.156 1.00 98.31 97 SER A CA 1
ATOM 717 C C . SER A 1 97 ? 7.008 -2.645 -1.893 1.00 98.31 97 SER A C 1
ATOM 719 O O . SER A 1 97 ? 5.823 -2.878 -1.669 1.00 98.31 97 SER A O 1
ATOM 721 N N . ILE A 1 98 ? 7.730 -3.377 -2.746 1.00 98.50 98 ILE A N 1
ATOM 722 C CA . ILE A 1 98 ? 7.229 -4.569 -3.442 1.00 98.50 98 ILE A CA 1
ATOM 723 C C . ILE A 1 98 ? 6.790 -5.645 -2.449 1.00 98.50 98 ILE A C 1
ATOM 725 O O . ILE A 1 98 ? 5.658 -6.107 -2.534 1.00 98.50 98 ILE A O 1
ATOM 729 N N . ASP A 1 99 ? 7.647 -6.000 -1.493 1.00 98.19 99 ASP A N 1
ATOM 730 C CA . ASP A 1 99 ? 7.373 -7.058 -0.517 1.00 98.19 99 ASP A CA 1
ATOM 731 C C . ASP A 1 99 ? 6.197 -6.692 0.386 1.00 98.19 99 ASP A C 1
ATOM 733 O O . ASP A 1 99 ? 5.336 -7.527 0.664 1.00 98.19 99 ASP A O 1
ATOM 737 N N . PHE A 1 100 ? 6.105 -5.418 0.780 1.00 98.06 100 PHE A N 1
ATOM 738 C CA . PHE A 1 100 ? 4.946 -4.913 1.497 1.00 98.06 100 PHE A CA 1
ATOM 739 C C . PHE A 1 100 ? 3.676 -5.085 0.662 1.00 98.06 100 PHE A C 1
ATOM 741 O O . PHE A 1 100 ? 2.698 -5.619 1.165 1.00 98.06 100 PHE A O 1
ATOM 748 N N . LEU A 1 101 ? 3.649 -4.674 -0.604 1.00 97.50 101 LEU A N 1
ATOM 749 C CA . LEU A 1 101 ? 2.459 -4.807 -1.457 1.00 97.50 101 LEU A CA 1
ATOM 750 C C . LEU A 1 101 ? 2.113 -6.273 -1.768 1.00 97.50 101 LEU A C 1
ATOM 752 O O . LEU A 1 101 ? 0.936 -6.635 -1.797 1.00 97.50 101 LEU A O 1
ATOM 756 N N . ASP A 1 102 ? 3.117 -7.129 -1.951 1.00 97.12 102 ASP A N 1
ATOM 757 C CA . ASP A 1 102 ? 2.940 -8.553 -2.251 1.00 97.12 102 ASP A CA 1
ATOM 758 C C . ASP A 1 102 ? 2.480 -9.357 -1.022 1.00 97.12 102 ASP A C 1
ATOM 760 O O . ASP A 1 102 ? 1.860 -10.409 -1.186 1.00 97.12 102 ASP A O 1
ATOM 764 N N . ALA A 1 103 ? 2.673 -8.843 0.195 1.00 95.50 103 ALA A N 1
ATOM 765 C CA . ALA A 1 103 ? 2.074 -9.385 1.418 1.00 95.50 103 ALA A CA 1
ATOM 766 C C . ALA A 1 103 ? 0.578 -9.033 1.587 1.00 95.50 103 ALA A C 1
ATOM 768 O O . ALA A 1 103 ? -0.064 -9.518 2.519 1.00 95.50 103 ALA A O 1
ATOM 769 N N . GLY A 1 104 ? 0.012 -8.193 0.710 1.00 92.38 104 GLY A N 1
ATOM 770 C CA . GLY A 1 104 ? -1.415 -7.868 0.697 1.00 92.38 104 GLY A CA 1
ATOM 771 C C . GLY A 1 104 ? -2.311 -9.073 0.395 1.00 92.38 104 GLY A C 1
ATOM 772 O O . GLY A 1 104 ? -1.907 -10.018 -0.293 1.00 92.38 104 GLY A O 1
ATOM 773 N N . GLY A 1 105 ? -3.542 -9.034 0.903 1.00 89.81 105 GLY A N 1
ATOM 774 C CA . GLY A 1 105 ? -4.562 -10.048 0.617 1.00 89.81 105 GLY A CA 1
ATOM 775 C C . GLY A 1 105 ? -5.175 -9.899 -0.780 1.00 89.81 105 GLY A C 1
ATOM 776 O O . GLY A 1 105 ? -4.953 -8.899 -1.465 1.00 89.81 105 GLY A O 1
ATOM 777 N N . ASP A 1 106 ? -5.988 -10.872 -1.191 1.00 87.25 106 ASP A N 1
ATOM 778 C CA . ASP A 1 106 ? -6.613 -10.895 -2.524 1.00 87.25 106 ASP A CA 1
ATOM 779 C C . ASP A 1 106 ? -7.481 -9.660 -2.797 1.00 87.25 106 ASP A C 1
ATOM 781 O O . ASP A 1 106 ? -7.455 -9.108 -3.897 1.00 87.25 106 ASP A O 1
ATOM 785 N N . ASP A 1 107 ? -8.203 -9.176 -1.785 1.00 81.88 107 ASP A N 1
ATOM 786 C CA . ASP A 1 107 ? -9.040 -7.980 -1.908 1.00 81.88 107 ASP A CA 1
ATOM 787 C C . ASP A 1 107 ? -8.224 -6.707 -2.150 1.00 81.88 107 ASP A C 1
ATOM 789 O O . ASP A 1 107 ? -8.632 -5.858 -2.942 1.00 81.88 107 ASP A O 1
ATOM 793 N N . GLU A 1 108 ? -7.057 -6.586 -1.517 1.00 90.06 108 GLU A N 1
ATOM 794 C CA . GLU A 1 108 ? -6.136 -5.472 -1.750 1.00 90.06 108 GLU A CA 1
ATOM 795 C C . GLU A 1 108 ? -5.553 -5.553 -3.168 1.00 90.06 108 GLU A C 1
ATOM 797 O O . GLU A 1 108 ? -5.625 -4.587 -3.935 1.00 90.06 108 GLU A O 1
ATOM 802 N N . LYS A 1 109 ? -5.075 -6.746 -3.546 1.00 92.25 109 LYS A N 1
ATOM 803 C CA . LYS A 1 109 ? -4.451 -7.044 -4.845 1.00 92.25 109 LYS A CA 1
ATOM 804 C C . LYS A 1 109 ? -5.397 -6.951 -6.040 1.00 92.25 109 LYS A C 1
ATOM 806 O O . LYS A 1 109 ? -4.947 -6.840 -7.180 1.00 92.25 109 LYS A O 1
ATOM 811 N N . ALA A 1 110 ? -6.702 -7.006 -5.799 1.00 88.75 110 ALA A N 1
ATOM 812 C CA . ALA A 1 110 ? -7.711 -6.817 -6.830 1.00 88.75 110 ALA A CA 1
ATOM 813 C C . ALA A 1 110 ? -7.952 -5.338 -7.178 1.00 88.75 110 ALA A C 1
ATOM 815 O O . ALA A 1 110 ? -8.578 -5.049 -8.200 1.00 88.75 110 ALA A O 1
ATOM 816 N N . SER A 1 111 ? -7.487 -4.399 -6.349 1.00 90.88 111 SER A N 1
ATOM 817 C CA . SER A 1 111 ? -7.682 -2.972 -6.600 1.00 90.88 111 SER A CA 1
ATOM 818 C C . SER A 1 111 ? -6.723 -2.441 -7.671 1.00 90.88 111 SER A C 1
ATOM 820 O O . SER A 1 111 ? -5.558 -2.833 -7.755 1.00 90.88 111 SER A O 1
ATOM 822 N N . PHE A 1 112 ? -7.209 -1.503 -8.488 1.00 95.31 112 PHE A N 1
ATOM 823 C CA . PHE A 1 112 ? -6.368 -0.825 -9.477 1.00 95.31 112 PHE A CA 1
ATOM 824 C C . PHE A 1 112 ? -5.258 -0.003 -8.809 1.00 95.31 112 PHE A C 1
ATOM 826 O O . PHE A 1 112 ? -4.121 -0.039 -9.265 1.00 95.31 112 PHE A O 1
ATOM 833 N N . ALA A 1 113 ? -5.565 0.649 -7.682 1.00 94.00 113 ALA A N 1
ATOM 834 C CA . ALA A 1 113 ? -4.603 1.433 -6.909 1.00 94.00 113 ALA A CA 1
ATOM 835 C C . ALA A 1 113 ? -3.407 0.586 -6.436 1.00 94.00 113 ALA A C 1
ATOM 837 O O . ALA A 1 113 ? -2.259 0.982 -6.634 1.00 94.00 113 ALA A O 1
ATOM 838 N N . TRP A 1 114 ? -3.657 -0.618 -5.899 1.00 96.12 114 TRP A N 1
ATOM 839 C CA . TRP A 1 114 ? -2.580 -1.555 -5.564 1.00 96.12 114 TRP A CA 1
ATOM 840 C C . TRP A 1 114 ? -1.734 -1.898 -6.796 1.00 96.12 114 TRP A C 1
ATOM 842 O O . TRP A 1 114 ? -0.504 -1.913 -6.722 1.00 96.12 114 TRP A O 1
ATOM 852 N N . ALA A 1 115 ? -2.373 -2.144 -7.946 1.00 98.00 115 ALA A N 1
ATOM 853 C CA . ALA A 1 115 ? -1.659 -2.500 -9.166 1.00 98.00 115 ALA A CA 1
ATOM 854 C C . ALA A 1 115 ? -0.780 -1.345 -9.684 1.00 98.00 115 ALA A C 1
ATOM 856 O O . ALA A 1 115 ? 0.346 -1.587 -10.129 1.00 98.00 115 ALA A O 1
ATOM 857 N N . GLU A 1 116 ? -1.251 -0.098 -9.593 1.00 97.44 116 GLU A N 1
ATOM 858 C CA . GLU A 1 116 ? -0.478 1.103 -9.932 1.00 97.44 116 GLU A CA 1
ATOM 859 C C . GLU A 1 116 ? 0.753 1.263 -9.049 1.00 97.44 116 GLU A C 1
ATOM 861 O O . GLU A 1 116 ? 1.857 1.481 -9.567 1.00 97.44 116 GLU A O 1
ATOM 866 N N . GLU A 1 117 ? 0.577 1.104 -7.741 1.00 97.06 117 GLU A N 1
ATOM 867 C CA . GLU A 1 117 ? 1.643 1.228 -6.754 1.00 97.06 117 GLU A CA 1
ATOM 868 C C . GLU A 1 117 ? 2.684 0.112 -6.911 1.00 97.06 117 GLU A C 1
ATOM 870 O O . GLU A 1 117 ? 3.893 0.365 -6.942 1.00 97.06 117 GLU A O 1
ATOM 875 N N . ARG A 1 118 ? 2.224 -1.130 -7.109 1.00 98.38 118 ARG A N 1
ATOM 876 C CA . ARG A 1 118 ? 3.093 -2.295 -7.302 1.00 98.38 118 ARG A CA 1
ATOM 877 C C . ARG A 1 118 ? 3.873 -2.229 -8.612 1.00 98.38 118 ARG A C 1
ATOM 879 O O . ARG A 1 118 ? 5.040 -2.637 -8.640 1.00 98.38 118 ARG A O 1
ATOM 886 N N . ALA A 1 119 ? 3.259 -1.711 -9.678 1.00 98.12 119 ALA A N 1
ATOM 887 C CA . ALA A 1 119 ? 3.924 -1.449 -10.952 1.00 98.12 119 ALA A CA 1
ATOM 888 C C . ALA A 1 119 ? 4.980 -0.342 -10.824 1.00 98.12 119 ALA A C 1
ATOM 890 O O . ALA A 1 119 ? 6.085 -0.504 -11.343 1.00 98.12 119 ALA A O 1
ATOM 891 N N . SER A 1 120 ? 4.676 0.743 -10.100 1.00 96.50 120 SER A N 1
ATOM 892 C CA . SER A 1 120 ? 5.644 1.816 -9.828 1.00 96.50 120 SER A CA 1
ATOM 893 C C . SER A 1 120 ? 6.867 1.278 -9.091 1.00 96.50 120 SER A C 1
ATOM 895 O O . SER A 1 120 ? 7.985 1.419 -9.578 1.00 96.50 120 SER A O 1
ATOM 897 N N . ALA A 1 121 ? 6.655 0.547 -7.992 1.00 97.94 121 ALA A N 1
ATOM 898 C CA . ALA A 1 121 ? 7.746 -0.027 -7.209 1.00 97.94 121 ALA A CA 1
ATOM 899 C C . ALA A 1 121 ? 8.609 -1.004 -8.035 1.00 97.94 121 ALA A C 1
ATOM 901 O O . ALA A 1 121 ? 9.828 -1.055 -7.873 1.00 97.94 121 ALA A O 1
ATOM 902 N N . GLN A 1 122 ? 7.999 -1.747 -8.970 1.00 97.94 122 GLN A N 1
ATOM 903 C CA . GLN A 1 122 ? 8.729 -2.607 -9.906 1.00 97.94 122 GLN A CA 1
ATOM 904 C C . GLN A 1 122 ? 9.640 -1.807 -10.846 1.00 97.94 122 GLN A C 1
ATOM 906 O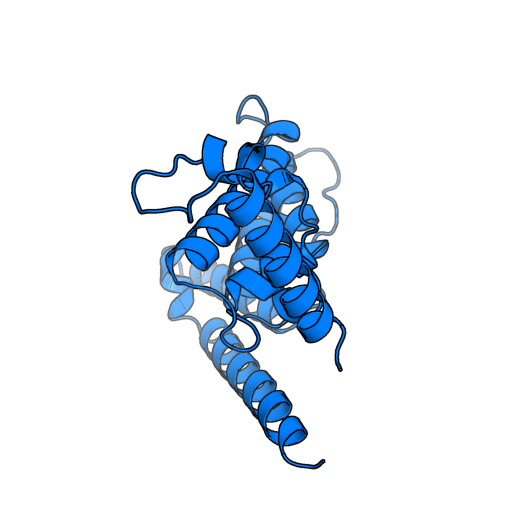 O . GLN A 1 122 ? 10.786 -2.201 -11.070 1.00 97.94 122 GLN A O 1
ATOM 911 N N . ILE A 1 123 ? 9.140 -0.706 -11.413 1.00 95.50 123 ILE A N 1
ATOM 912 C CA . ILE A 1 123 ? 9.926 0.184 -12.277 1.00 95.50 123 ILE A CA 1
ATOM 913 C C . ILE A 1 123 ? 11.069 0.825 -11.486 1.00 95.50 123 ILE A C 1
ATOM 915 O O . ILE A 1 123 ? 12.202 0.820 -11.970 1.00 95.50 123 ILE A O 1
ATOM 919 N N . ASP A 1 124 ? 10.806 1.284 -10.263 1.00 94.94 124 ASP A N 1
ATOM 920 C CA . ASP A 1 124 ? 11.819 1.880 -9.387 1.00 94.94 124 ASP A CA 1
ATOM 921 C C . ASP A 1 124 ? 12.930 0.876 -9.055 1.00 94.94 124 ASP A C 1
ATOM 923 O O . ASP A 1 124 ? 14.116 1.197 -9.161 1.00 94.94 124 ASP A O 1
ATOM 927 N N . TYR A 1 125 ? 12.569 -0.376 -8.747 1.00 96.50 125 TYR A N 1
ATOM 928 C CA . TYR A 1 125 ? 13.540 -1.446 -8.514 1.00 96.50 125 TYR A CA 1
ATOM 929 C C . TYR A 1 125 ? 14.379 -1.736 -9.762 1.00 96.50 125 TYR A C 1
ATOM 931 O O . TYR A 1 125 ? 15.610 -1.805 -9.686 1.00 96.50 125 TYR A O 1
ATOM 939 N N . LYS A 1 126 ? 13.732 -1.872 -10.929 1.00 94.06 126 LYS A N 1
ATOM 940 C CA . LYS A 1 126 ? 14.433 -2.072 -12.206 1.00 94.06 126 LYS A CA 1
ATOM 941 C C . LYS A 1 126 ? 15.400 -0.920 -12.472 1.00 94.06 126 LYS A C 1
ATOM 943 O O . LYS A 1 126 ? 16.537 -1.177 -12.839 1.00 94.06 126 LYS A O 1
ATOM 948 N N . ALA A 1 127 ? 14.983 0.332 -12.277 1.00 92.38 127 ALA A N 1
ATOM 949 C CA . ALA A 1 127 ? 15.820 1.509 -12.498 1.00 92.38 127 ALA A CA 1
ATOM 950 C C . ALA A 1 127 ? 17.021 1.557 -11.541 1.00 92.38 127 ALA A C 1
ATOM 952 O O . ALA A 1 127 ? 18.147 1.762 -11.993 1.00 92.38 127 ALA A O 1
ATOM 953 N N . ALA A 1 128 ? 16.796 1.301 -10.251 1.00 93.44 128 ALA A N 1
ATOM 954 C CA . ALA A 1 128 ? 17.834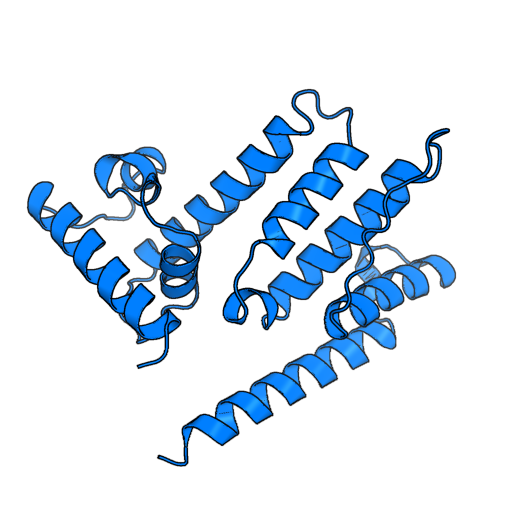 1.328 -9.222 1.00 93.44 128 ALA A CA 1
ATOM 955 C C . ALA A 1 128 ? 18.876 0.205 -9.363 1.00 93.44 128 ALA A C 1
ATOM 957 O O . ALA A 1 128 ? 19.968 0.311 -8.810 1.00 93.44 128 ALA A O 1
ATOM 958 N N . THR A 1 129 ? 18.558 -0.867 -10.094 1.00 93.50 129 THR A N 1
ATOM 959 C CA . THR A 1 129 ? 19.460 -2.010 -10.298 1.00 93.50 129 THR A CA 1
ATOM 960 C C . THR A 1 129 ? 20.211 -1.981 -11.632 1.00 93.50 129 THR A C 1
ATOM 962 O O . THR A 1 129 ? 21.150 -2.757 -11.793 1.00 93.50 129 THR A O 1
ATOM 965 N N . LYS A 1 130 ? 19.887 -1.066 -12.565 1.00 87.31 130 LYS A N 1
ATOM 966 C CA . LYS A 1 130 ? 20.504 -1.003 -13.913 1.00 87.31 130 LYS A CA 1
ATOM 967 C C . LYS A 1 130 ? 22.033 -0.902 -13.910 1.00 87.31 130 LYS A C 1
ATOM 969 O O . LYS A 1 130 ? 22.666 -1.416 -14.824 1.00 87.31 130 LYS A O 1
ATOM 974 N N . SER A 1 131 ? 22.616 -0.217 -12.928 1.00 75.25 131 SER A N 1
ATOM 975 C CA . SER A 1 131 ? 24.066 -0.011 -12.801 1.00 75.25 131 SER A CA 1
ATOM 976 C C . SER A 1 131 ? 24.724 -0.923 -11.760 1.00 75.25 131 SER A C 1
ATOM 978 O O . SER A 1 131 ? 25.914 -0.773 -11.481 1.00 75.25 131 SER A O 1
ATOM 980 N N . SER A 1 132 ? 23.972 -1.851 -11.160 1.00 77.69 132 SER A N 1
ATOM 981 C CA . SER A 1 132 ? 24.508 -2.764 -10.152 1.00 77.69 132 SER A CA 1
ATOM 982 C C . SER A 1 132 ? 25.348 -3.862 -10.805 1.00 77.69 132 SER A C 1
ATOM 984 O O . SER A 1 132 ? 24.940 -4.460 -11.797 1.00 77.69 132 SER A O 1
ATOM 986 N N . SER A 1 133 ? 26.510 -4.161 -10.221 1.00 69.50 133 SER A N 1
ATOM 987 C CA . SER A 1 133 ? 27.346 -5.301 -10.619 1.00 69.50 133 SER A CA 1
ATOM 988 C C . SER A 1 133 ? 26.783 -6.651 -10.156 1.00 69.50 133 SER A C 1
ATOM 990 O O . SER A 1 133 ? 27.199 -7.696 -10.654 1.00 69.50 133 SER A O 1
ATOM 992 N N . SER A 1 134 ? 25.828 -6.644 -9.221 1.00 74.62 134 SER A N 1
ATOM 993 C CA . SER A 1 134 ? 25.152 -7.843 -8.728 1.00 74.62 134 SER A CA 1
ATOM 994 C C . SER A 1 134 ? 23.932 -8.179 -9.581 1.00 74.62 134 SER A C 1
ATOM 996 O O . SER A 1 134 ? 23.200 -7.296 -10.028 1.00 74.62 134 SER A O 1
ATOM 998 N N . LYS A 1 135 ? 23.658 -9.477 -9.756 1.00 77.06 135 LYS A N 1
ATOM 999 C CA . LYS A 1 135 ? 22.441 -9.942 -10.430 1.00 77.06 135 LYS A CA 1
ATOM 1000 C C . LYS A 1 135 ? 21.207 -9.462 -9.657 1.00 77.06 135 LYS A C 1
ATOM 1002 O O . LYS A 1 135 ? 21.003 -9.859 -8.512 1.00 77.06 135 LYS A O 1
ATOM 1007 N N . ALA A 1 136 ? 20.387 -8.632 -10.297 1.00 86.31 136 ALA A N 1
ATOM 1008 C CA . ALA A 1 136 ? 19.116 -8.179 -9.742 1.00 86.31 136 ALA A CA 1
ATOM 1009 C C . ALA A 1 136 ? 18.156 -9.362 -9.521 1.00 86.31 136 ALA A C 1
ATOM 1011 O O . ALA A 1 136 ? 18.135 -10.310 -10.313 1.00 86.31 136 ALA A O 1
ATOM 1012 N N . ALA A 1 137 ? 17.351 -9.299 -8.457 1.00 89.81 137 ALA A N 1
ATOM 1013 C CA . ALA A 1 137 ? 16.273 -10.259 -8.251 1.00 89.81 137 ALA A CA 1
ATOM 1014 C C . ALA A 1 137 ? 15.180 -10.056 -9.310 1.00 89.81 137 ALA A C 1
ATOM 1016 O O . ALA A 1 137 ? 14.919 -8.926 -9.731 1.00 89.81 137 ALA A O 1
ATOM 1017 N N . ASP A 1 138 ? 14.511 -11.136 -9.714 1.00 92.44 138 ASP A N 1
ATOM 1018 C CA . ASP A 1 138 ? 13.306 -11.003 -10.527 1.00 92.44 138 ASP A CA 1
ATOM 1019 C C . ASP A 1 138 ? 12.145 -10.551 -9.636 1.00 92.44 138 ASP A C 1
ATOM 1021 O O . ASP A 1 138 ? 11.732 -11.252 -8.714 1.00 92.44 138 ASP A O 1
ATOM 1025 N N . VAL A 1 139 ? 11.652 -9.343 -9.898 1.00 95.50 139 VAL A N 1
ATOM 1026 C CA . VAL A 1 139 ? 10.541 -8.710 -9.172 1.00 95.50 139 VAL A CA 1
ATOM 1027 C C . VAL A 1 139 ? 9.275 -8.597 -10.025 1.00 95.50 139 VAL A C 1
ATOM 1029 O O . VAL A 1 139 ? 8.340 -7.869 -9.665 1.00 95.50 139 VAL A O 1
ATOM 1032 N N . THR A 1 140 ? 9.260 -9.277 -11.173 1.00 95.81 140 THR A N 1
ATOM 1033 C CA . THR A 1 140 ? 8.163 -9.241 -12.138 1.00 95.81 140 THR A CA 1
ATOM 1034 C C . THR A 1 140 ? 6.890 -9.805 -11.523 1.00 95.81 140 THR A C 1
ATOM 1036 O O . THR A 1 140 ? 6.829 -10.968 -11.131 1.00 95.81 140 THR A O 1
ATOM 1039 N N . SER A 1 141 ? 5.840 -8.988 -11.464 1.00 96.06 141 SER A N 1
ATOM 1040 C CA . SER A 1 141 ? 4.536 -9.452 -10.995 1.00 96.06 141 SER A CA 1
ATOM 1041 C C . SER A 1 141 ? 3.887 -10.414 -11.994 1.00 96.06 141 SER A C 1
ATOM 1043 O O . SER A 1 141 ? 3.933 -10.205 -13.209 1.00 96.06 141 SER A O 1
ATOM 1045 N N . SER A 1 142 ? 3.212 -11.445 -11.485 1.00 95.38 142 SER A N 1
ATOM 1046 C CA . SER A 1 142 ? 2.339 -12.312 -12.280 1.00 95.38 142 SER A CA 1
ATOM 1047 C C . SER A 1 142 ? 0.983 -11.663 -12.596 1.00 95.38 142 SER A C 1
ATOM 1049 O O . SER A 1 142 ? 0.325 -12.100 -13.541 1.00 95.38 142 SER A O 1
ATOM 1051 N N . ASN A 1 143 ? 0.592 -10.606 -11.870 1.00 96.44 143 ASN A N 1
ATOM 1052 C CA . ASN A 1 143 ? -0.685 -9.914 -12.037 1.00 96.44 143 ASN A CA 1
ATOM 1053 C C . ASN A 1 143 ? -0.753 -9.181 -13.391 1.00 96.44 143 ASN A C 1
ATOM 1055 O O . ASN A 1 143 ? 0.095 -8.347 -13.714 1.00 96.44 143 ASN A O 1
ATOM 1059 N N . SER A 1 144 ? -1.788 -9.475 -14.179 1.00 97.31 144 SER A N 1
ATOM 1060 C CA . SER A 1 144 ? -1.954 -8.936 -15.534 1.00 97.31 144 SER A CA 1
ATOM 1061 C C . SER A 1 144 ? -2.135 -7.416 -15.578 1.00 97.31 144 SER A C 1
ATOM 1063 O O . SER A 1 144 ? -1.605 -6.782 -16.487 1.00 97.31 144 SER A O 1
ATOM 1065 N N . ILE A 1 145 ? -2.823 -6.816 -14.599 1.00 98.19 145 ILE A N 1
ATOM 1066 C CA . ILE A 1 145 ? -2.976 -5.354 -14.518 1.00 98.19 145 ILE A CA 1
ATOM 1067 C C . ILE A 1 145 ? -1.610 -4.719 -14.233 1.00 98.19 145 ILE A C 1
ATOM 1069 O O . ILE A 1 145 ? -1.217 -3.785 -14.927 1.00 98.19 145 ILE A O 1
ATOM 1073 N N . VAL A 1 146 ? -0.834 -5.272 -13.291 1.00 98.50 146 VAL A N 1
ATOM 1074 C CA . VAL A 1 146 ? 0.531 -4.791 -13.001 1.00 98.50 146 VAL A CA 1
ATOM 1075 C C . VAL A 1 146 ? 1.417 -4.873 -14.245 1.00 98.50 146 VAL A C 1
ATOM 1077 O O . VAL A 1 146 ? 2.103 -3.905 -14.566 1.00 98.50 146 VAL A O 1
ATOM 1080 N N . LYS A 1 147 ? 1.377 -5.987 -14.989 1.00 98.44 147 LYS A N 1
ATOM 1081 C CA . LYS A 1 147 ? 2.135 -6.142 -16.245 1.00 98.44 147 LYS A CA 1
ATOM 1082 C C . LYS A 1 147 ? 1.782 -5.064 -17.271 1.00 98.44 147 LYS A C 1
ATOM 1084 O O . LYS A 1 147 ? 2.685 -4.481 -17.863 1.00 98.44 147 LYS A O 1
ATOM 1089 N N . LEU A 1 148 ? 0.493 -4.775 -17.452 1.00 98.56 148 LEU A N 1
ATOM 1090 C CA . LEU A 1 148 ? 0.026 -3.729 -18.367 1.00 98.56 148 LEU A CA 1
ATOM 1091 C C . LEU A 1 148 ? 0.464 -2.328 -17.912 1.00 98.56 148 LEU A C 1
ATOM 1093 O O . LEU A 1 148 ? 0.894 -1.523 -18.732 1.00 98.56 148 LEU A O 1
ATOM 1097 N N . LEU A 1 149 ? 0.440 -2.047 -16.609 1.00 98.44 149 LEU A N 1
ATOM 1098 C CA . LEU A 1 149 ? 0.891 -0.764 -16.053 1.00 98.44 149 LEU A CA 1
ATOM 1099 C C . LEU A 1 149 ? 2.415 -0.580 -16.108 1.00 98.44 149 LEU A C 1
ATOM 1101 O O . LEU A 1 149 ? 2.898 0.549 -16.213 1.00 98.44 149 LEU A O 1
ATOM 1105 N N . VAL A 1 150 ? 3.182 -1.669 -16.041 1.00 97.81 150 VAL A N 1
ATOM 1106 C CA . VAL A 1 150 ? 4.629 -1.665 -16.309 1.00 97.81 150 VAL A CA 1
ATOM 1107 C C . VAL A 1 150 ? 4.877 -1.395 -17.794 1.00 97.81 150 VAL A C 1
ATOM 1109 O O . VAL A 1 150 ? 5.641 -0.487 -18.115 1.00 97.81 150 VAL A O 1
ATOM 1112 N N . ALA A 1 151 ? 4.170 -2.099 -18.686 1.00 97.69 151 ALA A N 1
ATOM 1113 C CA . ALA A 1 151 ? 4.270 -1.896 -20.130 1.00 97.69 151 ALA A CA 1
ATOM 1114 C C . ALA A 1 151 ? 3.911 -0.458 -20.539 1.00 97.69 151 ALA A C 1
ATOM 1116 O O . ALA A 1 151 ? 4.626 0.141 -21.329 1.00 97.69 151 ALA A O 1
ATOM 1117 N N . ALA A 1 152 ? 2.878 0.144 -19.942 1.00 97.94 152 ALA A N 1
ATOM 1118 C CA . ALA A 1 152 ? 2.503 1.535 -20.202 1.00 97.94 152 ALA A CA 1
ATOM 1119 C C . ALA A 1 152 ? 3.634 2.528 -19.876 1.00 97.94 152 ALA A C 1
ATOM 1121 O O . ALA A 1 152 ? 3.875 3.479 -20.614 1.00 97.94 152 ALA A O 1
ATOM 1122 N N . ARG A 1 153 ? 4.372 2.317 -18.781 1.00 95.31 153 ARG A N 1
ATOM 1123 C CA . ARG A 1 153 ? 5.512 3.181 -18.421 1.00 95.31 153 ARG A CA 1
ATOM 1124 C C . ARG A 1 153 ? 6.712 2.966 -19.345 1.00 95.31 153 ARG A C 1
ATOM 1126 O O . ARG A 1 153 ? 7.418 3.919 -19.681 1.00 95.31 153 ARG A O 1
ATOM 1133 N N . GLU A 1 154 ? 6.928 1.729 -19.784 1.00 93.75 154 GLU A N 1
ATOM 1134 C CA . GLU A 1 154 ? 7.947 1.391 -20.782 1.00 93.75 154 GLU A CA 1
ATOM 1135 C C . GLU A 1 154 ? 7.601 2.012 -22.156 1.00 93.75 154 GLU A C 1
ATOM 1137 O O . GLU A 1 154 ? 8.464 2.639 -22.769 1.00 93.75 154 GLU A O 1
ATOM 1142 N N . GLU A 1 155 ? 6.333 1.964 -22.583 1.00 95.38 155 GLU A N 1
ATOM 1143 C CA . GLU A 1 155 ? 5.808 2.633 -23.788 1.00 95.38 155 GLU A CA 1
ATOM 1144 C C . GLU A 1 155 ? 6.046 4.151 -23.747 1.00 95.38 155 GLU A C 1
ATOM 1146 O O . GLU A 1 155 ? 6.571 4.715 -24.709 1.00 95.38 155 GLU A O 1
ATOM 1151 N N . ALA A 1 156 ? 5.737 4.811 -22.623 1.00 94.75 156 ALA A N 1
ATOM 1152 C CA . ALA A 1 156 ? 5.983 6.246 -22.456 1.00 94.75 156 ALA A CA 1
ATOM 1153 C C . ALA A 1 156 ? 7.472 6.595 -22.580 1.00 94.75 156 ALA A C 1
ATOM 1155 O O . ALA A 1 156 ? 7.825 7.573 -23.240 1.00 94.75 156 ALA A O 1
ATOM 1156 N N . THR A 1 157 ? 8.342 5.760 -22.002 1.00 91.69 157 THR A N 1
ATOM 1157 C CA . THR A 1 157 ? 9.800 5.928 -22.084 1.00 91.69 157 THR A CA 1
ATOM 1158 C C . THR A 1 157 ? 10.292 5.808 -23.528 1.00 91.69 157 THR A C 1
ATOM 1160 O O . THR A 1 157 ? 11.055 6.654 -23.989 1.00 91.69 157 THR A O 1
ATOM 1163 N N . VAL A 1 158 ? 9.834 4.789 -24.266 1.00 92.62 158 VAL A N 1
ATOM 1164 C CA . VAL A 1 158 ? 10.188 4.581 -25.684 1.00 92.62 158 VAL A CA 1
ATOM 1165 C C . VAL A 1 158 ? 9.677 5.724 -26.563 1.00 92.62 158 VAL A C 1
ATOM 1167 O O . VAL A 1 158 ? 10.364 6.144 -27.490 1.00 92.62 158 VAL A O 1
ATOM 1170 N N . ALA A 1 159 ? 8.501 6.267 -26.247 1.00 93.31 159 ALA A N 1
ATOM 1171 C CA . ALA A 1 159 ? 7.923 7.415 -26.937 1.00 93.31 159 ALA A CA 1
ATOM 1172 C C . ALA A 1 159 ? 8.574 8.764 -26.561 1.00 93.31 159 ALA A C 1
ATOM 1174 O O . ALA A 1 159 ? 8.123 9.802 -27.046 1.00 93.31 159 ALA A O 1
ATOM 1175 N N . GLY A 1 160 ? 9.590 8.777 -25.688 1.00 92.00 160 GLY A N 1
ATOM 1176 C CA . GLY A 1 160 ? 10.251 10.001 -25.223 1.00 92.00 160 GLY A CA 1
ATOM 1177 C C . GLY A 1 160 ? 9.349 10.919 -24.391 1.00 92.00 160 GLY A C 1
ATOM 1178 O O . GLY A 1 160 ? 9.627 12.112 -24.279 1.00 92.00 160 GLY A O 1
ATOM 1179 N N . LYS A 1 161 ? 8.255 10.387 -23.836 1.00 92.06 161 LYS A N 1
ATOM 1180 C CA . LYS A 1 161 ? 7.320 11.135 -22.993 1.00 92.06 161 LYS A CA 1
ATOM 1181 C C . LYS A 1 161 ? 7.764 11.133 -21.533 1.00 92.06 161 LYS A C 1
ATOM 1183 O O . LYS A 1 161 ? 8.618 10.344 -21.124 1.00 92.06 161 LYS A O 1
ATOM 1188 N N . SER A 1 162 ? 7.163 12.008 -20.727 1.00 88.19 162 SER A N 1
ATOM 1189 C CA . SER A 1 162 ? 7.426 12.003 -19.291 1.00 88.19 162 SER A CA 1
ATOM 1190 C C . SER A 1 162 ? 6.899 10.715 -18.652 1.00 88.19 162 SER A C 1
ATOM 1192 O O . SER A 1 162 ? 5.939 10.105 -19.127 1.00 88.19 162 SER A O 1
ATOM 1194 N N . ALA A 1 163 ? 7.487 10.324 -17.520 1.00 79.00 163 ALA A N 1
ATOM 1195 C CA . ALA A 1 163 ? 7.019 9.167 -16.760 1.00 79.00 163 ALA A CA 1
ATOM 1196 C C . ALA A 1 163 ? 5.558 9.307 -16.289 1.00 79.00 163 ALA A C 1
ATOM 1198 O O . ALA A 1 163 ? 4.919 8.294 -16.025 1.00 79.00 163 ALA A O 1
ATOM 1199 N N . ALA A 1 164 ? 5.025 10.533 -16.204 1.00 86.94 164 ALA A N 1
ATOM 1200 C CA . ALA A 1 164 ? 3.633 10.805 -15.850 1.00 86.94 164 ALA A CA 1
ATOM 1201 C C . ALA A 1 164 ? 2.660 10.582 -17.025 1.00 86.94 164 ALA A C 1
ATOM 1203 O O . ALA A 1 164 ? 1.492 10.271 -16.801 1.00 86.94 164 ALA A O 1
ATOM 1204 N N . ASP A 1 165 ? 3.136 10.645 -18.272 1.00 93.25 165 ASP A N 1
ATOM 1205 C CA . ASP A 1 165 ? 2.299 10.513 -19.474 1.00 93.25 165 ASP A CA 1
ATOM 1206 C C . ASP A 1 165 ? 1.938 9.061 -19.815 1.00 93.25 165 ASP A C 1
ATOM 1208 O O . ASP A 1 165 ? 1.247 8.808 -20.809 1.00 93.25 165 ASP A O 1
ATOM 1212 N N . TYR A 1 166 ? 2.377 8.097 -18.998 1.00 93.88 166 TYR A N 1
ATOM 1213 C CA . TYR A 1 166 ? 2.063 6.675 -19.163 1.00 93.88 166 TYR A CA 1
ATOM 1214 C C . TYR A 1 166 ? 0.555 6.397 -19.206 1.00 93.88 166 TYR A C 1
ATOM 1216 O O . TYR A 1 166 ? 0.132 5.452 -19.863 1.00 93.88 166 TYR A O 1
ATOM 1224 N N . ILE A 1 167 ? -0.260 7.255 -18.587 1.00 95.69 167 ILE A N 1
ATOM 1225 C CA . ILE A 1 167 ? -1.726 7.167 -18.622 1.00 95.69 167 ILE A CA 1
ATOM 1226 C C . ILE A 1 167 ? -2.309 7.314 -20.036 1.00 95.69 167 ILE A C 1
ATOM 1228 O O . ILE A 1 167 ? -3.406 6.844 -20.314 1.00 95.69 167 ILE A O 1
ATOM 1232 N N . SER A 1 168 ? -1.569 7.951 -20.950 1.00 95.00 168 SER A N 1
ATOM 1233 C CA . SER A 1 168 ? -1.964 8.109 -22.357 1.00 95.00 168 SER A CA 1
ATOM 1234 C C . SER A 1 168 ? -1.542 6.930 -23.238 1.00 95.00 168 SER A C 1
ATOM 1236 O O . SER A 1 168 ? -1.771 6.953 -24.448 1.00 95.00 168 SER A O 1
ATOM 1238 N N . MET A 1 169 ? -0.867 5.929 -22.665 1.00 97.12 169 MET A N 1
ATOM 1239 C CA . MET A 1 169 ? -0.297 4.819 -23.419 1.00 97.12 169 MET A CA 1
ATOM 1240 C C . MET A 1 169 ? -1.320 3.694 -23.630 1.00 97.12 169 MET A C 1
ATOM 1242 O O . MET A 1 169 ? -2.142 3.437 -22.744 1.00 97.12 169 MET A O 1
ATOM 1246 N N . PRO A 1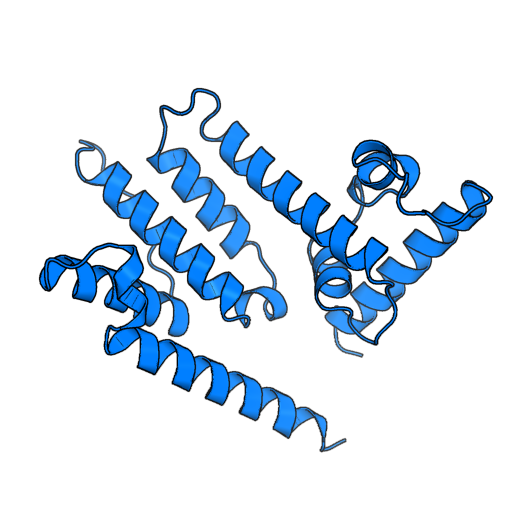 170 ? -1.276 2.976 -24.769 1.00 97.38 170 PRO A N 1
ATOM 1247 C CA . PRO A 1 170 ? -2.225 1.904 -25.065 1.00 97.38 170 PRO A CA 1
ATOM 1248 C C . PRO A 1 170 ? -2.322 0.836 -23.971 1.00 97.38 170 PRO A C 1
ATOM 1250 O O . PRO A 1 170 ? -3.415 0.337 -23.690 1.00 97.38 170 PRO A O 1
ATOM 1253 N N . SER A 1 171 ? -1.204 0.481 -23.333 1.00 98.19 171 SER A N 1
ATOM 1254 C CA . SER A 1 171 ? -1.220 -0.515 -22.260 1.00 98.19 171 SER A CA 1
ATOM 1255 C C . SER A 1 171 ? -1.901 -0.020 -20.980 1.00 98.19 171 SER A C 1
ATOM 1257 O O . SER A 1 171 ? -2.472 -0.838 -20.259 1.00 98.19 171 SER A O 1
ATOM 1259 N N . TYR A 1 172 ? -1.943 1.293 -20.724 1.00 97.94 172 TYR A N 1
ATOM 1260 C CA . TYR A 1 172 ? -2.699 1.838 -19.593 1.00 97.94 172 TYR A CA 1
ATOM 1261 C C . TYR A 1 172 ? -4.202 1.651 -19.798 1.00 97.94 172 TYR A C 1
ATOM 1263 O O . TYR A 1 172 ? -4.881 1.140 -18.909 1.00 97.94 172 TYR A O 1
ATOM 1271 N N . GLN A 1 173 ? -4.712 1.959 -20.995 1.00 97.81 173 GLN A N 1
ATOM 1272 C CA . GLN A 1 173 ? -6.131 1.761 -21.297 1.00 97.81 173 GLN A CA 1
ATOM 1273 C C . GLN A 1 173 ? -6.536 0.288 -21.147 1.00 97.81 173 GLN A C 1
ATOM 1275 O O . GLN A 1 173 ? -7.536 -0.016 -20.503 1.00 97.81 173 GLN A O 1
ATOM 1280 N N . LYS A 1 174 ? -5.704 -0.644 -21.630 1.00 98.31 174 L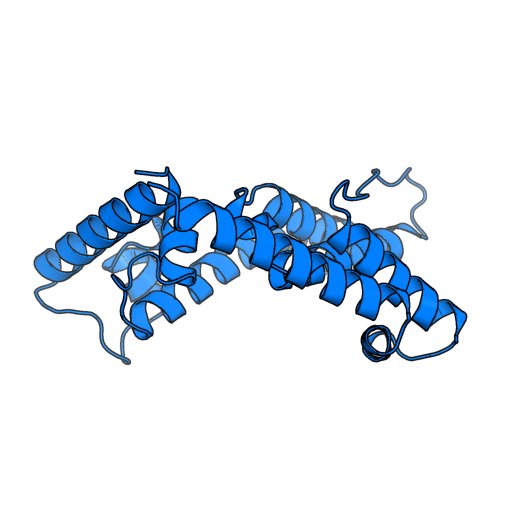YS A N 1
ATOM 1281 C CA . LYS A 1 174 ? -5.924 -2.086 -21.423 1.00 98.31 174 LYS A CA 1
ATOM 1282 C C . LYS A 1 174 ? -5.963 -2.466 -19.940 1.00 98.31 174 LYS A C 1
ATOM 1284 O O . LYS A 1 174 ? -6.732 -3.347 -19.560 1.00 98.31 174 LYS A O 1
ATOM 1289 N N . ALA A 1 175 ? -5.135 -1.835 -19.103 1.00 98.00 175 ALA A N 1
ATOM 1290 C CA . ALA A 1 175 ? -5.134 -2.073 -17.661 1.00 98.00 175 ALA A CA 1
ATOM 1291 C C . ALA A 1 175 ? -6.454 -1.618 -17.019 1.00 98.00 175 ALA A C 1
ATOM 1293 O O . ALA A 1 175 ? -7.029 -2.355 -16.214 1.00 98.00 175 ALA A O 1
ATOM 1294 N N . VAL A 1 176 ? -6.948 -0.438 -17.408 1.00 97.69 176 VAL A N 1
ATOM 1295 C CA . VAL A 1 176 ? -8.242 0.103 -16.963 1.00 97.69 176 VAL A CA 1
ATOM 1296 C C . VAL A 1 176 ? -9.385 -0.819 -17.390 1.00 97.69 176 VAL A C 1
ATOM 1298 O O . VAL A 1 176 ? -10.183 -1.233 -16.547 1.00 97.69 176 VAL A O 1
ATOM 1301 N N . ASP A 1 177 ? -9.429 -1.207 -18.665 1.00 97.31 177 ASP A N 1
ATOM 1302 C CA . ASP A 1 177 ? -10.481 -2.070 -19.214 1.00 97.31 177 ASP A CA 1
ATOM 1303 C C . ASP A 1 177 ? -10.521 -3.430 -18.500 1.00 97.31 177 ASP A C 1
ATOM 1305 O O . ASP A 1 177 ? -11.592 -3.910 -18.107 1.00 97.31 177 ASP A O 1
ATOM 1309 N N . LEU A 1 178 ? -9.349 -4.033 -18.263 1.00 96.50 178 LEU A N 1
ATOM 1310 C CA . LEU A 1 178 ? -9.230 -5.296 -17.538 1.00 96.50 178 LEU A CA 1
ATOM 1311 C C . LEU A 1 178 ? -9.681 -5.164 -16.077 1.00 96.50 178 LEU A C 1
ATOM 1313 O O . LEU A 1 178 ? -10.405 -6.028 -15.580 1.00 96.50 178 LEU A O 1
ATOM 1317 N N . SER A 1 179 ? -9.300 -4.082 -15.393 1.00 95.12 179 SER A N 1
ATOM 1318 C CA . SER A 1 179 ? -9.738 -3.824 -14.017 1.00 95.12 179 SER A CA 1
ATOM 1319 C C . SER A 1 179 ? -11.261 -3.694 -13.924 1.00 95.12 179 SER A C 1
ATOM 1321 O O . SER A 1 179 ? -11.895 -4.318 -13.069 1.00 95.12 179 SER A O 1
ATOM 1323 N N . GLN A 1 180 ? -11.876 -2.964 -14.858 1.00 94.06 180 GLN A N 1
ATOM 1324 C CA . GLN A 1 180 ? -13.330 -2.828 -14.930 1.00 94.06 180 GLN A CA 1
ATOM 1325 C C . GLN A 1 180 ? -14.032 -4.154 -15.245 1.00 94.06 180 GLN A C 1
ATOM 1327 O O . GLN A 1 180 ? -15.124 -4.405 -14.732 1.00 94.06 180 GLN A O 1
ATOM 1332 N N . LEU A 1 181 ? -13.448 -4.998 -16.101 1.00 93.06 181 LEU A N 1
ATOM 1333 C CA . LEU A 1 181 ? -13.985 -6.325 -16.405 1.00 93.06 181 LEU A CA 1
ATOM 1334 C C . LEU A 1 181 ? -13.970 -7.228 -15.164 1.00 93.06 181 LEU A C 1
ATOM 1336 O O . LEU A 1 181 ? -14.989 -7.840 -14.836 1.00 93.06 181 LEU A O 1
ATOM 1340 N N . ILE A 1 182 ? -12.846 -7.261 -14.444 1.00 89.06 182 ILE A N 1
ATOM 1341 C CA . ILE A 1 182 ? -12.703 -8.037 -13.206 1.00 89.06 182 ILE A CA 1
ATOM 1342 C C . ILE A 1 182 ? -13.720 -7.559 -12.166 1.00 89.06 182 ILE A C 1
ATOM 1344 O O . ILE A 1 182 ? -14.467 -8.377 -11.630 1.00 89.06 182 ILE A O 1
ATOM 1348 N N . ASN A 1 183 ? -13.833 -6.250 -11.938 1.00 85.12 183 ASN A N 1
ATOM 1349 C CA . ASN A 1 183 ? -14.792 -5.710 -10.971 1.00 85.12 183 ASN A CA 1
ATOM 1350 C C . ASN A 1 183 ? -16.243 -6.055 -11.332 1.00 85.12 183 ASN A C 1
ATOM 1352 O O . ASN A 1 183 ? -16.999 -6.484 -10.464 1.00 85.12 183 ASN A O 1
ATOM 1356 N N . ARG A 1 184 ? -16.620 -5.961 -12.615 1.00 86.69 184 ARG A N 1
ATOM 1357 C CA . ARG A 1 184 ? -17.956 -6.372 -13.081 1.00 86.69 184 ARG A CA 1
ATOM 1358 C C . ARG A 1 184 ? -18.232 -7.850 -12.817 1.00 86.69 184 ARG A C 1
ATOM 1360 O O . ARG A 1 184 ? -19.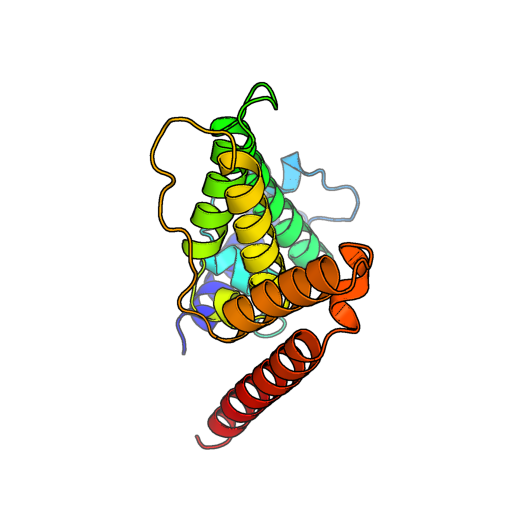309 -8.181 -12.326 1.00 86.69 184 ARG A O 1
ATOM 1367 N N . SER A 1 185 ? -17.262 -8.724 -13.089 1.00 81.62 185 SER A N 1
ATOM 1368 C CA . SER A 1 185 ? -17.416 -10.160 -12.832 1.00 81.62 185 SER A CA 1
ATOM 1369 C C . SER A 1 185 ? -17.643 -10.455 -11.343 1.00 81.62 185 SER A C 1
ATOM 1371 O O . SER A 1 185 ? -18.562 -11.196 -11.004 1.00 81.62 185 SER A O 1
ATOM 1373 N N . ARG A 1 186 ? -16.910 -9.786 -10.442 1.00 73.38 186 ARG A N 1
ATOM 1374 C CA . ARG A 1 186 ? -17.069 -9.944 -8.986 1.00 73.38 186 ARG A CA 1
ATOM 1375 C C . ARG A 1 186 ? -18.438 -9.467 -8.498 1.00 73.38 186 ARG A C 1
ATOM 1377 O O . ARG A 1 186 ? -19.075 -10.170 -7.722 1.00 73.38 186 ARG A O 1
ATOM 1384 N N . SER A 1 187 ? -18.916 -8.328 -9.001 1.00 68.19 187 SER A N 1
ATOM 1385 C CA . SER A 1 187 ? -20.242 -7.797 -8.653 1.00 68.19 187 SER A CA 1
ATOM 1386 C C . SER A 1 187 ? -21.396 -8.634 -9.209 1.00 68.19 187 SER A C 1
ATOM 1388 O O . SER A 1 187 ? -22.477 -8.634 -8.635 1.00 68.19 187 SER A O 1
ATOM 1390 N N . SER A 1 188 ? -21.204 -9.345 -10.325 1.00 60.81 188 SER A N 1
ATOM 1391 C CA . SER A 1 188 ? -22.247 -10.214 -10.894 1.00 60.81 188 SER A CA 1
ATOM 1392 C C . SER A 1 188 ? -22.446 -11.517 -10.110 1.00 60.81 188 SER A C 1
ATOM 1394 O O . SER A 1 188 ? -23.557 -12.033 -10.049 1.00 60.81 188 SER A O 1
ATOM 1396 N N . VAL A 1 189 ? -21.398 -12.017 -9.446 1.00 57.97 189 VAL A N 1
ATOM 1397 C CA . VAL A 1 189 ? -21.458 -13.250 -8.642 1.00 57.97 189 VAL A CA 1
ATOM 1398 C C . VAL A 1 189 ? -22.187 -13.025 -7.308 1.00 57.97 189 VAL A C 1
ATOM 1400 O O . VAL A 1 189 ? -22.800 -13.952 -6.787 1.00 57.97 189 VAL A O 1
ATOM 1403 N N . SER A 1 190 ? -22.210 -11.796 -6.777 1.00 53.22 190 SER A N 1
ATOM 1404 C CA . SER A 1 190 ? -22.839 -11.488 -5.483 1.00 53.22 190 SER A CA 1
ATOM 1405 C C . SER A 1 190 ? -24.377 -11.445 -5.483 1.00 53.22 190 SER A C 1
ATOM 1407 O O . SER A 1 190 ? -24.954 -11.282 -4.416 1.00 53.22 190 SER A O 1
ATOM 1409 N N . TRP A 1 191 ? -25.049 -11.592 -6.635 1.00 38.09 191 TRP A N 1
ATOM 1410 C CA . TRP A 1 191 ? -26.522 -11.545 -6.755 1.00 38.09 191 TRP A CA 1
ATOM 1411 C C . TRP A 1 191 ? -27.196 -12.915 -6.949 1.00 38.09 191 TRP A C 1
ATOM 1413 O O . TRP A 1 191 ? -28.379 -12.964 -7.275 1.00 38.09 191 TRP A O 1
ATOM 1423 N N . THR A 1 192 ? -26.474 -14.027 -6.764 1.00 40.28 192 THR A N 1
ATOM 1424 C CA . THR A 1 192 ? -27.011 -15.382 -7.034 1.00 40.28 192 THR A CA 1
ATOM 1425 C C . THR A 1 192 ? -27.163 -16.265 -5.784 1.00 40.28 192 THR A C 1
ATOM 1427 O O . THR A 1 192 ? -27.080 -17.485 -5.892 1.00 40.28 192 THR A O 1
ATOM 1430 N N . LEU A 1 193 ? -27.384 -15.689 -4.597 1.00 33.22 193 LEU A N 1
ATOM 1431 C CA . LEU A 1 193 ? -27.678 -16.445 -3.367 1.00 33.22 193 LEU A CA 1
ATOM 1432 C C . LEU A 1 193 ? -28.926 -15.917 -2.662 1.00 33.22 193 LEU A C 1
ATOM 1434 O O . LEU A 1 193 ? -29.012 -14.681 -2.495 1.00 33.22 193 LEU A O 1
#

Organism: NCBI:txid464029

Foldseek 3Di:
DDPLLVLQVVLLVLQVVLQVVVVHHDDPVQDLCCLCPSSPLVVRDPSSLVSLLVCPPVSHDPVSNVSSVVVLVVVLVVQLCVQPVPVPRQLSSLVSQLVSLVPDDPVSVLDLVSLLSNLVSQVSNVVSCVPPPDDRDPSDDPDQLNVLLNVLQVQCVVVVHDSVCSCVGPSVVVSVVVSVVSVVVVVVVVPPD

Sequence (193 aa):
MDSSTQQAVDARALLDAAYQKRGKKADETATINDWHNKIGLGTFDRGALQAMIVNRGGLFSKLEVDAAQIEMQGRKSAAIFSADPTGLQKAAAAKASIDFLDAGGDDEKASFAWAEERASAQIDYKAATKSSSSKAADVTSSNSIVKLLVAAREEATVAGKSAADYISMPSYQKAVDLSQLINRSRSSVSWTL

Secondary structure (DSSP, 8-state):
--HHHHHHHHHHHHHHHHHHHHTS---TT--HHIIIIII-GGGS-HHHHHHHHTTGGG-S-HHHHHHHHHHHHHHHHHHHHHH-TTS--HHHHHHHHHHHHHTS-HHHHTSHHHHHHHHHHHHHHHHHHTT-SSPPP------HHHHHHHHHHHHHHHTT--GGGGGGSHHHHHHHHHHHHHHHHHHHHTT--

=== Feature glossary ===
The features interleaved in this record are:

— What the protein is —

Sequence gives the chain of amino acids in standard one-letter code (A=alanine, C=cysteine, …, Y=tyrosine), read N→C. It is the only feature that is directly encoded by the gene; all structural features are derived from the folded form of this sequence.

Database cross-references. InterPro integrates a dozen domain/family signature databases into unified entries with residue-range hits. GO terms attach function/process/location labels with evidence codes. CATH codes position the fold in a four-level structural taxonomy. Organism is the NCBI-taxonomy species name.

— Where its atoms are —

Atomic coordinates in PDBx/mmCIF format — the same representation the Protein Data Bank distributes. Each line of the _atom_site loop places one backbone atom in Cartesian space (units: ångströms, origin: arbitrary).

The six renders are orthographic views along the three Cartesian axes in both directions. Representation (cartoon, sticks, or surface) and color scheme (sequence-rainbow or by-chain) vary across proteins so the training set covers all the common visualization conventions.

— Local backbone conformation —

Eight-state secondary structure (DSSP): H is the canonical α-helix, G the tighter 3₁₀-helix, I the wider π-helix; E/B are β-structure, T and S are turns and bends, and '-' is everything else. DSSP derives these from the pattern of main-chain N–H···O=C hydrogen bonds, not from the sequence.

P-SEA three-state annotation labels each residue as helix, strand, or coil based purely on the geometry of the Cα trace. It serves as a fallback when the full backbone (and thus DSSP) is unavailable.

The φ/ψ torsion pair specifies the backbone conformation at each residue. φ rotates about the N–Cα bond, ψ about the Cα–C bond. Steric clashes forbid most of the (φ, ψ) plane — the allowed regions (α-helix basin, β-sheet basin, left-handed helix) are the Ramachandran-allowed regions.

— Global shape and packing —

The geometric summary reports three shape descriptors. Rg (radius of gyration) measures how spread out the Cα atoms are about their centre of mass; compact globular proteins have small Rg, elongated or unfolded ones large. Cα contacts (<8 Å, |i−j|>4) count long-range residue pairs in spatial proximity — high for tightly packed folds, near zero for rods or random coil. The bounding-box extents give the protein's footprint along x, y, z in Å.

Solvent-accessible surface area (SASA) is the area in Å² traced out by the centre of a 1.4 Å probe sphere (a water molecule) rolled over the protein's van der Waals surface (Shrake–Rupley / Lee–Richards construction). Buried residues have near-zero SASA; fully exposed residues can exceed 200 Å². The total SASA scales roughly with the number of surface residues.

The contact map is a binary N×N matrix image: pixel (i, j) is dark where Cα_i and Cα_j are within 8 Å and |i−j|>4. Because the |i−j|>4 filter removes local helical contacts, off-diagonal stripes parallel to the main diagonal indicate parallel β-sheets; stripes perpendicular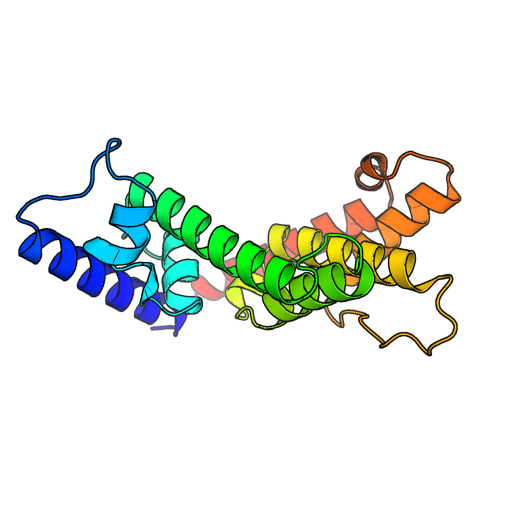 to it indicate antiparallel β-sheets. The Ramachandran plot scatters every residue's (φ, ψ) pair against the sterically allowed regions. The PAE heatmap renders the predicted-aligned-error matrix.

— Structural neighborhood —

3Di is Foldseek's structural alphabet. Each residue is assigned one of twenty discrete states based on how its Cα sits relative to its spatial (not sequential) neighbors. Aligning 3Di strings finds structural homologs roughly as well as full 3D superposition, but orders of magnitude faster.

Nearest PDB neighbors are the top structural matches found by Foldseek when searching this structure against the entire Protein Data Bank. Each hit reports a TM-score (0 to 1; >0.5 almost always implies the same fold) and an E-value. These are *structural* homologs — they may share no detectable sequence similarity.

— Confidence and disorder —

For AlphaFold models, the B-factor field carries pLDDT — the model's own estimate of local accuracy on a 0–100 scale. Regions with pLDDT<50 should be treated as essentially unmodeled; they often correspond to intrinsically disordered segments.

Crystallographic B-factors measure how much each atom's electron density is smeared out, in Å². They rise in mobile loops and surface residues and fall in the buried interior. In AlphaFold models this column is repurposed to hold pLDDT instead.

Predicted aligned error is AlphaFold's pairwise confidence. Unlike pLDDT (per-residue), PAE is per-residue-pair and captures whether two parts of the structure are correctly placed relative to each other. Units are ångströms of expected positional error.